Protein AF-A0A8J2KZ00-F1 (afdb_monomer_lite)

Foldseek 3Di:
DVVQLVVLLVQLVVQQAPCSVVVSVLVVVCCVVAVQWGKDWDWDQDPVRDTGTWIKIWGFDWAAAPNDTDTWTKIWTADSDPPQAATWMFTDDDPQKAFDDDPQAHRRRTGDDPCNVPRDRVPDGPNVVSVVVRVVCRVPPGMDGNDPDDDDDDDDDDDDDDDDDDDDDDDDDDDDDDDDDDDDDDDDDDDDDDPPPDPPVVVVVVVVVVVVVVVVVVVVVVVVVVVVVVVVVVVVVVVVVVVVVVVVVVVVVVVVVVVVVVVVVVVVVVVVVCVVVPPDPDPLVVDADPDPLVNLLVVLVVLLVVLVVVLVVLVVCVVVVVDDPVRSVVVNVVSVVSNVVSVVSNVVSCVVVVHDD

Sequence (357 aa):
MADHESFVRQSLSSAKYRDAEKTRRETMEVLQHYRGLKPASEYFVFNNGTQKMLLNLCGTIPVNYKGATYNIPIVLWLLDTHPLNAPMVFVKPTADMRIKVSRHVDHTGKVYLPYLHDWNHVSSDLATLIQVLILTFGEQPPVYSVFSSPPPPISQPNVPYPTQSYNTPYPAMPSMPMPMPGLPAPGMGSNSQMPVFNIRPSLVTAAEEKLRRRLEDVYLSREIIKQTGDQLKAGQAKLEGLVQQMENEKVTVEQYIGTLENELETLDNKISKQQTEQDDTAIDDVITAPTPLYKQILNTFAEEAALEDTIYYLGEAFRREQLDLEQYLKNVRALSRRQFMHRALLQKCRLKAGLAG

Secondary structure (DSSP, 8-state):
-HHHHHHHHHHHHHTT-TTHHHHHHHHHHHHHH-TTEEEEEEEEE-TTS-EEEEEEEEEEEEEEETTEEEEEEEEEEEPTTTTTSPPEEEE---TTEEE--BTTB-TT-BB--HHHHT--TTT--HHHHHHHHHHHHHHS-SEEESS-PPPPP--PPP-PPPP-----------------------------------HHHHHHHHHHHHHHHHHHHHHHHHHHHHHHHHHHHHHHHHHHHHHHHHHHHHHHHHHHHHHHHHHHHHHHHHHHHHHHSTT---GGGTS--SSHHHHHHHHHHHHHHHHHHHHHHHHHHHHTT-S-HHHHHHHHHHHHHHHHHHHHHHHHHHHHTT---

InterPro domains:
  IPR008883 Ubiquitin E2 variant, N-terminal [PF05743] (24-143)
  IPR008883 Ubiquitin E2 variant, N-terminal [PS51322] (4-147)
  IPR017916 Steadiness box (SB) domain [PF09454] (285-348)
  IPR017916 Steadiness box (SB) domain [PS51312] (291-357)
  IPR052070 ESCRT-I complex UEV domain-containing protein [PTHR23306] (4-351)

Organism: NCBI:txid39272

pLDDT: mean 83.07, std 19.6, range [28.5, 97.69]

Radius of gyration: 42.69 Å; chains: 1; bounding box: 108×59×137 Å

Structure (mmCIF, N/CA/C/O backbone):
data_AF-A0A8J2KZ00-F1
#
_entry.id   AF-A0A8J2KZ00-F1
#
loop_
_atom_site.group_PDB
_atom_site.id
_atom_site.type_symbol
_atom_site.label_atom_id
_atom_site.label_alt_id
_atom_site.label_comp_id
_atom_site.label_asym_id
_atom_site.label_entity_id
_atom_site.label_seq_id
_atom_site.pdbx_PDB_ins_code
_atom_site.Cartn_x
_atom_site.Cartn_y
_atom_site.Cartn_z
_atom_site.occupancy
_atom_site.B_iso_or_equiv
_atom_site.auth_seq_id
_atom_site.auth_comp_id
_atom_site.auth_asym_id
_atom_site.auth_atom_id
_atom_site.pdbx_PDB_model_num
ATOM 1 N N . MET A 1 1 ? -2.258 -32.419 11.025 1.00 57.75 1 MET A N 1
ATOM 2 C CA . MET A 1 1 ? -1.425 -31.433 11.760 1.00 57.75 1 MET A CA 1
ATOM 3 C C . MET A 1 1 ? 0.049 -31.596 11.412 1.00 57.75 1 MET A C 1
ATOM 5 O O . MET A 1 1 ? 0.634 -30.592 11.038 1.00 57.75 1 MET A O 1
ATOM 9 N N . ALA A 1 2 ? 0.606 -32.816 11.419 1.00 62.19 2 ALA A N 1
ATOM 10 C CA . ALA A 1 2 ? 1.982 -33.073 10.967 1.00 62.19 2 ALA A CA 1
ATOM 11 C C . ALA A 1 2 ? 2.272 -32.540 9.545 1.00 62.19 2 ALA A C 1
ATOM 13 O O . ALA A 1 2 ? 3.265 -31.847 9.351 1.00 62.19 2 ALA A O 1
ATOM 14 N N . ASP A 1 3 ? 1.348 -32.739 8.596 1.00 81.50 3 ASP A N 1
ATOM 15 C CA . ASP A 1 3 ? 1.513 -32.270 7.207 1.00 81.50 3 ASP A CA 1
ATOM 16 C C . ASP A 1 3 ? 1.584 -30.739 7.079 1.00 81.50 3 ASP A C 1
ATOM 18 O O . ASP A 1 3 ? 2.304 -30.202 6.236 1.00 81.50 3 ASP A O 1
ATOM 22 N N . HIS A 1 4 ? 0.852 -30.013 7.933 1.00 87.06 4 HIS A N 1
ATOM 23 C CA . HIS A 1 4 ? 0.876 -28.549 7.942 1.00 87.06 4 HIS A CA 1
ATOM 24 C C . HIS A 1 4 ? 2.180 -28.017 8.524 1.00 87.06 4 HIS A C 1
ATOM 26 O O . HIS A 1 4 ? 2.711 -27.038 8.012 1.00 87.06 4 HIS A O 1
ATOM 32 N N . GLU A 1 5 ? 2.718 -28.665 9.556 1.00 89.94 5 GLU A N 1
ATOM 33 C CA . GLU A 1 5 ? 3.976 -28.246 10.169 1.00 89.94 5 GLU A CA 1
ATOM 34 C C . GLU A 1 5 ? 5.154 -28.402 9.198 1.00 89.94 5 GLU A C 1
ATOM 36 O O . GLU A 1 5 ? 5.948 -27.469 9.041 1.00 89.94 5 GLU A O 1
ATOM 41 N N . SER A 1 6 ? 5.238 -29.534 8.490 1.00 89.88 6 SER A N 1
ATOM 42 C CA . SER A 1 6 ? 6.253 -29.740 7.451 1.00 89.88 6 SER A CA 1
ATOM 43 C C . SER A 1 6 ? 6.108 -28.743 6.303 1.00 89.88 6 SER A C 1
ATOM 45 O O . SER A 1 6 ? 7.108 -28.168 5.870 1.00 89.88 6 SER A O 1
ATOM 47 N N . PHE A 1 7 ? 4.873 -28.490 5.856 1.00 93.56 7 PHE A N 1
ATOM 48 C CA . PHE A 1 7 ? 4.594 -27.530 4.790 1.00 93.56 7 PHE A CA 1
ATOM 49 C C . PHE A 1 7 ? 5.018 -26.112 5.186 1.00 93.56 7 PHE A C 1
ATOM 51 O O . PHE A 1 7 ? 5.798 -25.486 4.476 1.00 93.56 7 PHE A O 1
ATOM 58 N N . VAL A 1 8 ? 4.585 -25.629 6.355 1.00 93.38 8 VAL A N 1
ATOM 59 C CA . VAL A 1 8 ? 4.932 -24.291 6.857 1.00 93.38 8 VAL A CA 1
ATOM 60 C C . VAL A 1 8 ? 6.447 -24.143 6.987 1.00 93.38 8 VAL A C 1
ATOM 62 O O . VAL A 1 8 ? 7.006 -23.145 6.537 1.00 93.38 8 VAL A O 1
ATOM 65 N N . ARG A 1 9 ? 7.143 -25.148 7.534 1.00 92.81 9 ARG A N 1
ATOM 66 C CA . ARG A 1 9 ? 8.608 -25.120 7.654 1.00 92.81 9 ARG A CA 1
ATOM 67 C C . ARG A 1 9 ? 9.294 -25.017 6.287 1.00 92.81 9 ARG A C 1
ATOM 69 O O . ARG A 1 9 ? 10.220 -24.220 6.131 1.00 92.81 9 ARG A O 1
ATOM 76 N N . GLN A 1 10 ? 8.835 -25.790 5.302 1.00 92.12 10 GLN A N 1
ATOM 77 C CA . GLN A 1 10 ? 9.359 -25.746 3.936 1.00 92.12 10 GLN A CA 1
ATOM 78 C C . GLN A 1 10 ? 9.091 -24.386 3.275 1.00 92.12 10 GLN A C 1
ATOM 80 O O . GLN A 1 10 ? 10.011 -23.789 2.712 1.00 92.12 10 GLN A O 1
ATOM 85 N N . SER A 1 11 ? 7.871 -23.857 3.397 1.00 91.75 11 SER A N 1
ATOM 86 C CA . SER A 1 11 ? 7.491 -22.553 2.847 1.00 91.75 11 SER A CA 1
ATOM 87 C C . SER A 1 11 ? 8.337 -21.422 3.429 1.00 91.75 11 SER A C 1
ATOM 89 O O . SER A 1 11 ? 8.926 -20.657 2.667 1.00 91.75 11 SER A O 1
ATOM 91 N N . LEU A 1 12 ? 8.485 -21.354 4.756 1.00 92.88 12 LEU A N 1
ATOM 92 C CA . LEU A 1 12 ? 9.272 -20.310 5.425 1.00 92.88 12 LEU A CA 1
ATOM 93 C C . LEU A 1 12 ? 10.756 -20.347 5.034 1.00 92.88 12 LEU A C 1
ATOM 95 O O . LEU A 1 12 ? 11.369 -19.296 4.840 1.00 92.88 12 LEU A O 1
ATOM 99 N N . SER A 1 13 ? 11.322 -21.549 4.874 1.00 91.12 13 SER A N 1
ATOM 100 C CA . SER A 1 13 ? 12.700 -21.725 4.407 1.00 91.12 13 SER A CA 1
ATOM 101 C C . SER A 1 13 ? 12.868 -21.277 2.952 1.00 91.12 13 SER A C 1
ATOM 103 O O . SER A 1 13 ? 13.787 -20.515 2.649 1.00 91.12 13 SER A O 1
ATOM 105 N N . SER A 1 14 ? 11.956 -21.682 2.061 1.00 89.06 14 SER A N 1
ATOM 106 C CA . SER A 1 14 ? 12.012 -21.330 0.635 1.00 89.06 14 SER A CA 1
ATOM 107 C C . SER A 1 14 ? 11.878 -19.824 0.381 1.00 89.06 14 SER A C 1
ATOM 109 O O . SER A 1 14 ? 12.584 -19.267 -0.458 1.00 89.06 14 SER A O 1
ATOM 111 N N . ALA A 1 15 ? 11.026 -19.150 1.155 1.00 87.44 15 ALA A N 1
ATOM 112 C CA . ALA A 1 15 ? 10.758 -17.722 1.042 1.00 87.44 15 ALA A CA 1
ATOM 113 C C . ALA A 1 15 ? 11.729 -16.841 1.856 1.00 87.44 15 ALA A C 1
ATOM 115 O O . ALA A 1 15 ? 11.599 -15.619 1.838 1.00 87.44 15 ALA A O 1
ATOM 116 N N . LYS A 1 16 ? 12.723 -17.449 2.526 1.00 91.06 16 LYS A N 1
ATOM 117 C CA . LYS A 1 16 ? 13.797 -16.773 3.278 1.00 91.06 16 LYS A CA 1
ATOM 118 C C . LYS A 1 16 ? 13.278 -15.794 4.341 1.00 91.06 16 LYS A C 1
ATOM 120 O O . LYS A 1 16 ? 13.723 -14.650 4.406 1.00 91.06 16 LYS A O 1
ATOM 125 N N . TYR A 1 17 ? 12.346 -16.250 5.178 1.00 92.94 17 TYR A N 1
ATOM 126 C CA . TYR A 1 17 ? 11.827 -15.439 6.284 1.00 92.94 17 TYR A CA 1
ATOM 127 C C . TYR A 1 17 ? 12.933 -15.107 7.286 1.00 92.94 17 TYR A C 1
ATOM 129 O O . TYR A 1 17 ? 13.718 -15.979 7.664 1.00 92.94 17 TYR A O 1
ATOM 137 N N . ARG A 1 18 ? 12.959 -13.855 7.752 1.00 91.12 18 ARG A N 1
ATOM 138 C CA . ARG A 1 18 ? 13.958 -13.366 8.710 1.00 91.12 18 ARG A CA 1
ATOM 139 C C . ARG A 1 18 ? 13.857 -14.087 10.055 1.00 91.12 18 ARG A C 1
ATOM 141 O O . ARG A 1 18 ? 14.873 -14.531 10.576 1.00 91.12 18 ARG A O 1
ATOM 148 N N . ASP A 1 19 ? 12.633 -14.262 10.555 1.00 91.00 19 ASP A N 1
ATOM 149 C CA . ASP A 1 19 ? 12.334 -14.909 11.837 1.00 91.00 19 ASP A CA 1
ATOM 150 C C . ASP A 1 19 ? 11.428 -16.139 11.641 1.00 91.00 19 ASP A C 1
ATOM 152 O O . ASP A 1 19 ? 10.276 -16.200 12.090 1.00 91.00 19 ASP A O 1
ATOM 156 N N . ALA A 1 20 ? 11.957 -17.148 10.940 1.00 92.31 20 ALA A N 1
ATOM 157 C CA . ALA A 1 20 ? 11.205 -18.342 10.544 1.00 92.31 20 ALA A CA 1
ATOM 158 C C . ALA A 1 20 ? 10.643 -19.143 11.735 1.00 92.31 20 ALA A C 1
ATOM 160 O O . ALA A 1 20 ? 9.480 -19.535 11.706 1.00 92.31 20 ALA A O 1
ATOM 161 N N . GLU A 1 21 ? 11.413 -19.362 12.807 1.00 91.38 21 GLU A N 1
ATOM 162 C CA . GLU A 1 21 ? 10.938 -20.162 13.951 1.00 91.38 21 GLU A CA 1
ATOM 163 C C . GLU A 1 21 ? 9.787 -19.497 14.710 1.00 91.38 21 GLU A C 1
ATOM 165 O O . GLU A 1 21 ? 8.844 -20.176 15.125 1.00 91.38 21 GLU A O 1
ATOM 170 N N . LYS A 1 22 ? 9.830 -18.169 14.866 1.00 91.62 22 LYS A N 1
ATOM 171 C CA . LYS A 1 22 ? 8.753 -17.438 15.539 1.00 91.62 22 LYS A CA 1
ATOM 172 C C . LYS A 1 22 ? 7.487 -17.422 14.683 1.00 91.62 22 LYS A C 1
ATOM 174 O O . LYS A 1 22 ? 6.428 -17.813 15.167 1.00 91.62 22 LYS A O 1
ATOM 179 N N . THR A 1 23 ? 7.629 -17.116 13.392 1.00 94.31 23 THR A N 1
ATOM 180 C CA . THR A 1 23 ? 6.529 -17.173 12.415 1.00 94.31 23 THR A CA 1
ATOM 181 C C . THR A 1 23 ? 5.873 -18.555 12.377 1.00 94.31 23 THR A C 1
ATOM 183 O O . THR A 1 23 ? 4.648 -18.671 12.368 1.00 94.31 23 THR A O 1
ATOM 186 N N . ARG A 1 24 ? 6.681 -19.624 12.393 1.00 94.56 24 ARG A N 1
ATOM 187 C CA . ARG A 1 24 ? 6.210 -21.014 12.407 1.00 94.56 24 ARG A CA 1
ATOM 188 C C . ARG A 1 24 ? 5.374 -21.316 13.647 1.00 94.56 24 ARG A C 1
ATOM 190 O O . ARG A 1 24 ? 4.320 -21.933 13.521 1.00 94.56 24 ARG A O 1
ATOM 197 N N . ARG A 1 25 ? 5.841 -20.894 14.826 1.00 93.88 25 ARG A N 1
ATOM 198 C CA . ARG A 1 25 ? 5.145 -21.113 16.100 1.00 93.88 25 ARG A CA 1
ATOM 199 C C . ARG A 1 25 ? 3.780 -20.429 16.111 1.00 93.88 25 ARG A C 1
ATOM 201 O O . ARG A 1 25 ? 2.788 -21.113 16.339 1.00 93.88 25 ARG A O 1
ATOM 208 N N . GLU A 1 26 ? 3.734 -19.135 15.791 1.00 94.12 26 GLU A N 1
ATOM 209 C CA . GLU A 1 26 ? 2.480 -18.364 15.745 1.00 94.12 26 GLU A CA 1
ATOM 210 C C . GLU A 1 26 ? 1.510 -18.934 14.702 1.00 94.12 26 GLU A C 1
ATOM 212 O O . GLU A 1 26 ? 0.317 -19.093 14.957 1.00 94.12 26 GLU A O 1
ATOM 217 N N . THR A 1 27 ? 2.027 -19.333 13.536 1.00 94.94 27 THR A N 1
ATOM 218 C CA . THR A 1 27 ? 1.220 -19.980 12.495 1.00 94.94 27 THR A CA 1
ATOM 219 C C . THR A 1 27 ? 0.609 -21.292 12.986 1.00 94.94 27 THR A C 1
ATOM 221 O O . THR A 1 27 ? -0.575 -21.550 12.771 1.00 94.94 27 THR A O 1
ATOM 224 N N . MET A 1 28 ? 1.400 -22.142 13.645 1.00 94.94 28 MET A N 1
ATOM 225 C CA . MET A 1 28 ? 0.919 -23.437 14.119 1.00 94.94 28 MET A CA 1
ATOM 226 C C . MET A 1 28 ? -0.100 -23.282 15.253 1.00 94.94 28 MET A C 1
ATOM 228 O O . MET A 1 28 ? -1.098 -24.000 15.285 1.00 94.94 28 MET A O 1
ATOM 232 N N . GLU A 1 29 ? 0.097 -22.302 16.132 1.00 94.81 29 GLU A N 1
ATOM 233 C CA . GLU A 1 29 ? -0.863 -21.950 17.177 1.00 94.81 29 GLU A CA 1
ATOM 234 C C . GLU A 1 29 ? -2.215 -21.528 16.586 1.00 94.81 29 GLU A C 1
ATOM 236 O O . GLU A 1 29 ? -3.263 -22.046 16.988 1.00 94.81 29 GLU A O 1
ATOM 241 N N . VAL A 1 30 ? -2.204 -20.666 15.566 1.00 95.62 30 VAL A N 1
ATOM 242 C CA . VAL A 1 30 ? -3.417 -20.253 14.847 1.00 95.62 30 VAL A CA 1
ATOM 243 C C . VAL A 1 30 ? -4.112 -21.440 14.184 1.00 95.62 30 VAL A C 1
ATOM 245 O O . VAL A 1 30 ? -5.321 -21.601 14.334 1.00 95.62 30 VAL A O 1
ATOM 248 N N . LEU A 1 31 ? -3.373 -22.301 13.482 1.00 94.62 31 LEU A N 1
ATOM 249 C CA . LEU A 1 31 ? -3.934 -23.472 12.794 1.00 94.62 31 LEU A CA 1
ATOM 250 C C . LEU A 1 31 ? -4.471 -24.543 13.763 1.00 94.62 31 LEU A C 1
ATOM 252 O O . LEU A 1 31 ? -5.325 -25.359 13.394 1.00 94.62 31 LEU A O 1
ATOM 256 N N . GLN A 1 32 ? -3.980 -24.567 15.004 1.00 93.44 32 GLN A N 1
ATOM 257 C CA . GLN A 1 32 ? -4.507 -25.436 16.051 1.00 93.44 32 GLN A CA 1
ATOM 258 C C . GLN A 1 32 ? -5.864 -24.940 16.565 1.00 93.44 32 GLN A C 1
ATOM 260 O O . GLN A 1 32 ? -6.770 -25.760 16.739 1.00 93.44 32 GLN A O 1
ATOM 265 N N . HIS A 1 33 ? -6.010 -23.625 16.763 1.00 93.44 33 HIS A N 1
ATOM 266 C CA . HIS A 1 33 ? -7.237 -23.001 17.268 1.00 93.44 33 HIS A CA 1
ATOM 267 C C . HIS A 1 33 ? -8.315 -22.845 16.186 1.00 93.44 33 HIS A C 1
ATOM 269 O O . HIS A 1 33 ? -9.484 -23.150 16.418 1.00 93.44 33 HIS A O 1
ATOM 275 N N . TYR A 1 34 ? -7.933 -22.428 14.979 1.00 94.62 34 TYR A N 1
ATOM 276 C CA . TYR A 1 34 ? -8.851 -22.114 13.885 1.00 94.62 34 TYR A CA 1
ATOM 277 C C . TYR A 1 34 ? -8.761 -23.158 12.771 1.00 94.62 34 TYR A C 1
ATOM 279 O O . TYR A 1 34 ? -8.078 -22.981 11.765 1.00 94.62 34 TYR A O 1
ATOM 287 N N . ARG A 1 35 ? -9.524 -24.248 12.924 1.00 92.69 35 ARG A N 1
ATOM 288 C CA . ARG A 1 35 ? -9.570 -25.372 11.962 1.00 92.69 35 ARG A CA 1
ATOM 289 C C . ARG A 1 35 ? -10.044 -24.992 10.555 1.00 92.69 35 ARG A C 1
ATOM 291 O O . ARG A 1 35 ? -9.808 -25.745 9.615 1.00 92.69 35 ARG A O 1
ATOM 298 N N . GLY A 1 36 ? -10.731 -23.858 10.420 1.00 93.31 36 GLY A N 1
ATOM 299 C CA . GLY A 1 36 ? -11.188 -23.331 9.136 1.00 93.31 36 GLY A CA 1
ATOM 300 C C . GLY A 1 36 ? -10.082 -22.682 8.301 1.00 93.31 36 GLY A C 1
ATOM 301 O O . GLY A 1 36 ? -10.306 -22.454 7.117 1.00 93.31 36 GLY A O 1
ATOM 302 N N . LEU A 1 37 ? -8.911 -22.398 8.886 1.00 95.75 37 LEU A N 1
ATOM 303 C CA . LEU A 1 37 ? -7.756 -21.825 8.196 1.00 95.75 37 LEU A CA 1
ATOM 304 C C . LEU A 1 37 ? -6.791 -22.923 7.743 1.00 95.75 37 LEU A C 1
ATOM 306 O O . LEU A 1 37 ? -6.559 -23.903 8.453 1.00 95.75 37 LEU A O 1
ATOM 310 N N . LYS A 1 38 ? -6.203 -22.744 6.561 1.00 95.56 38 LYS A N 1
ATOM 311 C CA . LYS A 1 38 ? -5.186 -23.633 5.995 1.00 95.56 38 LYS A CA 1
ATOM 312 C C . LYS A 1 38 ? -3.976 -22.821 5.533 1.00 95.56 38 LYS A C 1
ATOM 314 O O . LYS A 1 38 ? -4.161 -21.730 4.989 1.00 95.56 38 LYS A O 1
ATOM 319 N N . PRO A 1 39 ? -2.749 -23.332 5.719 1.00 96.44 39 PRO A N 1
ATOM 320 C CA . PRO A 1 39 ? -1.566 -22.690 5.173 1.00 96.44 39 PRO A CA 1
ATOM 321 C C . PRO A 1 39 ? -1.485 -22.925 3.661 1.00 96.44 39 PRO A C 1
ATOM 323 O O . PRO A 1 39 ? -1.715 -24.040 3.191 1.00 96.44 39 PRO A O 1
ATOM 326 N N . ALA A 1 40 ? -1.120 -21.888 2.915 1.00 95.44 40 ALA A N 1
ATOM 327 C CA . ALA A 1 40 ? -0.798 -21.961 1.495 1.00 95.44 40 ALA A CA 1
ATOM 328 C C . ALA A 1 40 ? 0.409 -21.068 1.183 1.00 95.44 40 ALA A C 1
ATOM 330 O O . ALA A 1 40 ? 0.712 -20.132 1.923 1.00 95.44 40 ALA A O 1
ATOM 331 N N . SER A 1 41 ? 1.121 -21.367 0.097 1.00 94.88 41 SER A N 1
ATOM 332 C CA . SER A 1 41 ? 2.225 -20.537 -0.385 1.00 94.88 41 SER A CA 1
ATOM 333 C C . SER A 1 41 ? 1.915 -20.083 -1.799 1.00 94.88 41 SER A C 1
ATOM 335 O O . SER A 1 41 ? 1.723 -20.904 -2.692 1.00 94.88 41 SER A O 1
ATOM 337 N N . GLU A 1 42 ? 1.808 -18.773 -1.977 1.00 94.88 42 GLU A N 1
ATOM 338 C CA . GLU A 1 42 ? 1.339 -18.148 -3.211 1.00 94.88 42 GLU A CA 1
ATOM 339 C C . GLU A 1 42 ? 2.187 -16.905 -3.512 1.00 94.88 42 GLU A C 1
ATOM 341 O O . GLU A 1 42 ? 2.818 -16.329 -2.618 1.00 94.88 42 GLU A O 1
ATOM 346 N N . TYR A 1 43 ? 2.210 -16.479 -4.776 1.00 95.19 43 TYR A N 1
ATOM 347 C CA . TYR A 1 43 ? 2.827 -15.212 -5.157 1.00 95.19 43 TYR A CA 1
ATOM 348 C C . TYR A 1 43 ? 1.919 -14.048 -4.768 1.00 95.19 43 TYR A C 1
ATOM 350 O O . TYR A 1 43 ? 0.784 -13.943 -5.228 1.00 95.19 43 TYR A O 1
ATOM 358 N N . PHE A 1 44 ? 2.444 -13.153 -3.941 1.00 94.31 44 PHE A N 1
ATOM 359 C CA . PHE A 1 44 ? 1.834 -11.873 -3.633 1.00 94.31 44 PHE A CA 1
ATOM 360 C C . PHE A 1 44 ? 2.401 -10.794 -4.556 1.00 94.31 44 PHE A C 1
ATOM 362 O O . PHE A 1 44 ? 3.621 -10.687 -4.694 1.00 94.31 44 PHE A O 1
ATOM 369 N N . VAL A 1 45 ? 1.524 -9.997 -5.169 1.00 93.75 45 VAL A N 1
ATOM 370 C CA . VAL A 1 45 ? 1.899 -8.854 -6.012 1.00 93.75 45 VAL A CA 1
ATOM 371 C C . VAL A 1 45 ? 1.800 -7.582 -5.176 1.00 93.75 45 VAL A C 1
ATOM 373 O O . VAL A 1 45 ? 0.717 -7.208 -4.730 1.00 93.75 45 VAL A O 1
ATOM 376 N N . PHE A 1 46 ? 2.930 -6.921 -4.945 1.00 91.81 46 PHE A N 1
ATOM 377 C CA . PHE A 1 46 ? 2.975 -5.643 -4.242 1.00 91.81 46 PHE A CA 1
ATOM 378 C C . PHE A 1 46 ? 2.553 -4.491 -5.160 1.00 91.81 46 PHE A C 1
ATOM 380 O O . PHE A 1 46 ? 2.623 -4.587 -6.383 1.00 91.81 46 PHE A O 1
ATOM 387 N N . ASN A 1 47 ? 2.194 -3.352 -4.565 1.00 87.94 47 ASN A N 1
ATOM 388 C CA . ASN A 1 47 ? 1.750 -2.158 -5.299 1.00 87.94 47 ASN A CA 1
ATOM 389 C C . ASN A 1 47 ? 2.791 -1.616 -6.299 1.00 87.94 47 ASN A C 1
ATOM 391 O O . ASN A 1 47 ? 2.432 -0.901 -7.224 1.00 87.94 47 ASN A O 1
ATOM 395 N N . ASN A 1 48 ? 4.072 -1.950 -6.129 1.00 89.69 48 ASN A N 1
ATOM 396 C CA . ASN A 1 48 ? 5.154 -1.592 -7.053 1.00 89.69 48 ASN A CA 1
ATOM 397 C C . ASN A 1 48 ? 5.316 -2.592 -8.222 1.00 89.69 48 ASN A C 1
ATOM 399 O O . ASN A 1 48 ? 6.308 -2.526 -8.942 1.00 89.69 48 ASN A O 1
ATOM 403 N N . GLY A 1 49 ? 4.406 -3.561 -8.364 1.00 90.06 49 GLY A N 1
ATOM 404 C CA . GLY A 1 49 ? 4.449 -4.612 -9.382 1.00 90.06 49 GLY A CA 1
ATOM 405 C C . GLY A 1 49 ? 5.391 -5.777 -9.067 1.00 90.06 49 GLY A C 1
ATOM 406 O O . GLY A 1 49 ? 5.380 -6.779 -9.780 1.00 90.06 49 GLY A O 1
ATOM 407 N N . THR A 1 50 ? 6.186 -5.698 -7.995 1.00 93.00 50 THR A N 1
ATOM 408 C CA . THR A 1 50 ? 7.063 -6.810 -7.602 1.00 93.00 50 THR A CA 1
ATOM 409 C C . THR A 1 50 ? 6.242 -7.977 -7.070 1.00 93.00 50 THR A C 1
ATOM 411 O O . THR A 1 50 ? 5.239 -7.790 -6.380 1.00 93.00 50 THR A O 1
ATOM 414 N N . GLN A 1 51 ? 6.674 -9.195 -7.387 1.00 93.62 51 GLN A N 1
ATOM 415 C CA . GLN A 1 51 ? 6.026 -10.417 -6.930 1.00 93.62 51 GLN A CA 1
ATOM 416 C C . GLN A 1 51 ? 6.933 -11.165 -5.965 1.00 93.62 51 GLN A C 1
ATOM 418 O O . GLN A 1 51 ? 8.143 -11.261 -6.181 1.00 93.62 51 GLN A O 1
ATOM 423 N N . LYS A 1 52 ? 6.350 -11.728 -4.909 1.00 93.50 52 LYS A N 1
ATOM 424 C CA . LYS A 1 52 ? 7.089 -12.532 -3.936 1.00 93.50 52 LYS A CA 1
ATOM 425 C C . LYS A 1 52 ? 6.262 -13.707 -3.464 1.00 93.50 52 LYS A C 1
ATOM 427 O O . LYS A 1 52 ? 5.094 -13.548 -3.132 1.00 93.50 52 LYS A O 1
ATOM 432 N N . MET A 1 53 ? 6.885 -14.877 -3.412 1.00 95.12 53 MET A N 1
ATOM 433 C CA . MET A 1 53 ? 6.262 -16.059 -2.832 1.00 95.12 53 MET A CA 1
ATOM 434 C C . MET A 1 53 ? 6.238 -15.909 -1.311 1.00 95.12 53 MET A C 1
ATOM 436 O O . MET A 1 53 ? 7.290 -15.783 -0.685 1.00 95.12 53 MET A O 1
ATOM 440 N N . LEU A 1 54 ? 5.042 -15.886 -0.730 1.00 96.25 54 LEU A N 1
ATOM 441 C CA . LEU A 1 54 ? 4.822 -15.701 0.701 1.00 96.25 54 LEU A CA 1
ATOM 442 C C . LEU A 1 54 ? 3.944 -16.826 1.250 1.00 96.25 54 LEU A C 1
ATOM 444 O O . LEU A 1 54 ? 3.165 -17.446 0.522 1.00 96.25 54 LEU A O 1
ATOM 448 N N . LEU A 1 55 ? 4.078 -17.088 2.547 1.00 96.81 55 LEU A N 1
ATOM 449 C CA . LEU A 1 55 ? 3.149 -17.919 3.300 1.00 96.81 55 LEU A CA 1
ATOM 450 C C . LEU A 1 55 ? 1.888 -17.103 3.605 1.00 96.81 55 LEU A C 1
ATOM 452 O O . LEU A 1 55 ? 1.966 -15.967 4.084 1.00 96.81 55 LEU A O 1
ATOM 456 N N . ASN A 1 56 ? 0.726 -17.698 3.365 1.00 96.69 56 ASN A N 1
ATOM 457 C CA . ASN A 1 56 ? -0.552 -17.146 3.774 1.00 96.69 56 ASN A CA 1
ATOM 458 C C . ASN A 1 56 ? -1.409 -18.182 4.509 1.00 96.69 56 ASN A C 1
ATOM 460 O O . ASN A 1 56 ? -1.223 -19.392 4.367 1.00 96.69 56 ASN A O 1
ATOM 464 N N . LEU A 1 57 ? -2.334 -17.686 5.327 1.00 97.00 57 LEU A N 1
ATOM 465 C CA . LEU A 1 57 ? -3.361 -18.481 5.990 1.00 97.00 57 LEU A CA 1
ATOM 466 C C . LEU A 1 57 ? -4.698 -18.127 5.361 1.00 97.00 57 LEU A C 1
ATOM 468 O O . LEU A 1 57 ? -5.213 -17.034 5.580 1.00 97.00 57 LEU A O 1
ATOM 472 N N . CYS A 1 58 ? -5.235 -19.039 4.561 1.00 96.38 58 CYS A N 1
ATOM 473 C CA . CYS A 1 58 ? -6.465 -18.847 3.807 1.00 96.38 58 CYS A CA 1
ATOM 474 C C . CYS A 1 58 ? -7.550 -19.784 4.340 1.00 96.38 58 CYS A C 1
ATOM 476 O O . CYS A 1 58 ? -7.296 -20.962 4.603 1.00 96.38 58 CYS A O 1
ATOM 478 N N . GLY A 1 59 ? -8.766 -19.277 4.506 1.00 96.38 59 GLY A N 1
ATOM 479 C CA . GLY A 1 59 ? -9.890 -20.078 4.973 1.00 96.38 59 GLY A CA 1
ATOM 480 C C . GLY A 1 59 ? -10.959 -19.223 5.625 1.00 96.38 59 GLY A C 1
ATOM 481 O O . GLY A 1 59 ? -11.144 -18.077 5.234 1.00 96.38 59 GLY A O 1
ATOM 482 N N . THR A 1 60 ? -11.664 -19.763 6.616 1.00 96.62 60 THR A N 1
ATOM 483 C CA . THR A 1 60 ? -12.765 -19.053 7.284 1.00 96.62 60 THR A CA 1
ATOM 484 C C . THR A 1 60 ? -12.570 -18.936 8.787 1.00 96.62 60 THR A C 1
ATOM 486 O O . THR A 1 60 ? -12.133 -19.894 9.429 1.00 96.62 60 THR A O 1
ATOM 489 N N . ILE A 1 61 ? -12.991 -17.804 9.353 1.00 96.81 61 ILE A N 1
ATOM 490 C CA . ILE A 1 61 ? -13.091 -17.591 10.803 1.00 96.81 61 ILE A CA 1
ATOM 491 C C . ILE A 1 61 ? -14.562 -17.541 11.252 1.00 96.81 61 ILE A C 1
ATOM 493 O O . ILE A 1 61 ? -15.390 -16.968 10.538 1.00 96.81 61 ILE A O 1
ATOM 497 N N . PRO A 1 62 ? -14.912 -18.141 12.405 1.00 96.62 62 PRO A N 1
ATOM 498 C CA . PRO A 1 62 ? -16.272 -18.105 12.929 1.00 96.62 62 PRO A CA 1
ATOM 499 C C . PRO A 1 62 ? -16.552 -16.752 13.594 1.00 96.62 62 PRO A C 1
ATOM 501 O O . PRO A 1 62 ? -15.898 -16.379 14.565 1.00 96.62 62 PRO A O 1
ATOM 504 N N . VAL A 1 63 ? -17.545 -16.025 13.090 1.00 96.81 63 VAL A N 1
ATOM 505 C CA . VAL A 1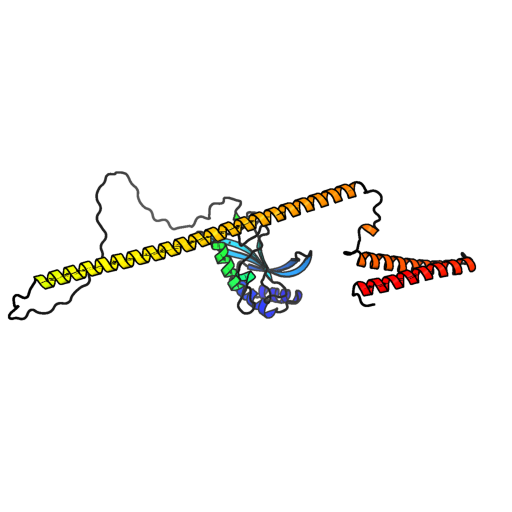 63 ? -17.938 -14.698 13.578 1.00 96.81 63 VAL A CA 1
ATOM 506 C C . VAL A 1 63 ? -19.392 -14.725 14.019 1.00 96.81 63 VAL A C 1
ATOM 508 O O . VAL A 1 63 ? -20.273 -15.089 13.24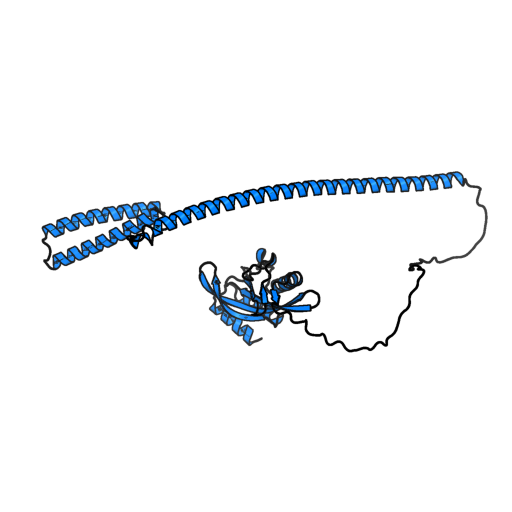4 1.00 96.81 63 VAL A O 1
ATOM 511 N N . ASN A 1 64 ? -19.665 -14.337 15.264 1.00 95.44 64 ASN A N 1
ATOM 512 C CA . ASN A 1 64 ? -21.032 -14.222 15.763 1.00 95.44 64 ASN A CA 1
ATOM 513 C C . ASN A 1 64 ? -21.614 -12.854 15.388 1.00 95.44 64 ASN A C 1
ATOM 515 O O . ASN A 1 64 ? -21.098 -11.828 15.820 1.00 95.44 64 ASN A O 1
ATOM 519 N N . TYR A 1 65 ? -22.698 -12.844 14.620 1.00 94.00 65 TYR A N 1
ATOM 520 C CA . TYR A 1 65 ? -23.423 -11.638 14.241 1.00 94.00 65 TYR A CA 1
ATOM 521 C C . TYR A 1 65 ? -24.919 -11.848 14.474 1.00 94.00 65 TYR A C 1
ATOM 523 O O . TYR A 1 65 ? -25.526 -12.762 13.917 1.00 94.00 65 TYR A O 1
ATOM 531 N N . LYS A 1 66 ? -25.532 -10.994 15.304 1.00 92.75 66 LYS A N 1
ATOM 532 C CA . LYS A 1 66 ? -26.972 -11.048 15.632 1.00 92.75 66 LYS A CA 1
ATOM 533 C C . LYS A 1 66 ? -27.463 -12.435 16.096 1.00 92.75 66 LYS A C 1
ATOM 535 O O . LYS A 1 66 ? -28.568 -12.848 15.760 1.00 92.75 66 LYS A O 1
ATOM 540 N N . GLY A 1 67 ? -26.644 -13.148 16.870 1.00 90.25 67 GLY A N 1
ATOM 541 C CA . GLY A 1 67 ? -26.995 -14.450 17.449 1.00 90.25 67 GLY A CA 1
ATOM 542 C C . GLY A 1 67 ? -26.785 -15.653 16.524 1.00 90.25 67 GLY A C 1
ATOM 543 O O . GLY A 1 67 ? -27.075 -16.773 16.937 1.00 90.25 67 GLY A O 1
ATOM 544 N N . ALA A 1 68 ? -26.267 -15.450 15.309 1.00 93.00 68 ALA A N 1
ATOM 545 C CA . ALA A 1 68 ? -25.885 -16.520 14.394 1.00 93.00 68 ALA A CA 1
ATOM 546 C C . ALA A 1 68 ? -24.382 -16.470 14.089 1.00 93.00 68 ALA A C 1
ATOM 548 O O . ALA A 1 68 ? -23.797 -15.397 13.932 1.00 93.00 68 ALA A O 1
ATOM 549 N N . THR A 1 69 ? -23.751 -17.640 13.981 1.00 94.25 69 THR A N 1
ATOM 550 C CA . THR A 1 69 ? -22.334 -17.755 13.618 1.00 94.25 69 THR A CA 1
ATOM 551 C C . THR A 1 69 ? -22.176 -17.870 12.105 1.00 94.25 69 THR A C 1
ATOM 553 O O . THR A 1 69 ? -22.694 -18.797 11.487 1.00 94.25 69 THR A O 1
ATOM 556 N N . TYR A 1 70 ? -21.424 -16.945 11.518 1.00 94.69 70 TYR A N 1
ATOM 557 C CA . TYR A 1 70 ? -21.078 -16.903 10.102 1.00 94.69 70 TYR A CA 1
ATOM 558 C C . TYR A 1 70 ? -19.603 -17.254 9.913 1.00 94.69 70 TYR A C 1
ATOM 560 O O . TYR A 1 70 ? -18.747 -16.803 10.669 1.00 94.69 70 TYR A O 1
ATOM 568 N N . ASN A 1 71 ? -19.296 -18.031 8.877 1.00 95.31 71 ASN A N 1
ATOM 569 C CA . ASN A 1 71 ? -17.923 -18.385 8.523 1.00 95.31 71 ASN A CA 1
ATOM 570 C C . ASN A 1 71 ? -17.394 -17.372 7.508 1.00 95.31 71 ASN A C 1
ATOM 572 O O . ASN A 1 71 ? -17.697 -17.468 6.319 1.00 95.31 71 ASN A O 1
ATOM 576 N N . ILE A 1 72 ? -16.640 -16.382 7.981 1.00 96.00 72 ILE A N 1
ATOM 577 C CA . ILE A 1 72 ? -16.175 -15.275 7.141 1.00 96.00 72 ILE A CA 1
ATOM 578 C C . ILE A 1 72 ? -14.847 -15.657 6.485 1.00 96.00 72 ILE A C 1
ATOM 580 O O . ILE A 1 72 ? -13.891 -15.958 7.207 1.00 96.00 72 ILE A O 1
ATOM 584 N N . PRO A 1 73 ? -14.766 -15.661 5.142 1.00 97.06 73 PRO A N 1
ATOM 585 C CA . PRO A 1 73 ? -13.558 -16.048 4.433 1.00 97.06 73 PRO A CA 1
ATOM 586 C C . PRO A 1 73 ? -12.501 -14.943 4.481 1.00 97.06 73 PRO A C 1
ATOM 588 O O . PRO A 1 73 ? -12.733 -13.818 4.035 1.00 97.06 73 PRO A O 1
ATOM 591 N N . ILE A 1 74 ? -11.320 -15.275 4.992 1.00 97.44 74 ILE A N 1
ATOM 592 C CA . ILE A 1 74 ? -10.182 -14.365 5.107 1.00 97.44 74 ILE A CA 1
ATOM 593 C C . ILE A 1 74 ? -8.906 -15.002 4.559 1.00 97.44 74 ILE A C 1
ATOM 595 O O . ILE A 1 74 ? -8.765 -16.225 4.485 1.00 97.44 74 ILE A O 1
ATOM 599 N N . VAL A 1 75 ? -7.952 -14.148 4.205 1.00 97.69 75 VAL A N 1
ATOM 600 C CA . VAL A 1 75 ? -6.565 -14.525 3.957 1.00 97.69 75 VAL A CA 1
ATOM 601 C C . VAL A 1 75 ? -5.639 -13.608 4.749 1.00 97.69 75 VAL A C 1
ATOM 603 O O . VAL A 1 75 ? -5.760 -12.385 4.679 1.00 97.69 75 VAL A O 1
ATOM 606 N N . LEU A 1 76 ? -4.719 -14.199 5.508 1.00 97.62 76 LEU A N 1
ATOM 607 C CA . LEU A 1 76 ? -3.651 -13.487 6.204 1.00 97.62 76 LEU A CA 1
ATOM 608 C C . LEU A 1 76 ? -2.335 -13.757 5.482 1.00 97.62 76 LEU A C 1
ATOM 610 O O . LEU A 1 76 ? -1.850 -14.884 5.494 1.00 97.62 76 LEU A O 1
ATOM 614 N N . TRP A 1 77 ? -1.754 -12.739 4.866 1.00 97.19 77 TRP A N 1
ATOM 615 C CA . TRP A 1 77 ? -0.433 -12.809 4.255 1.00 97.19 77 TRP A CA 1
ATOM 616 C C . TRP A 1 77 ? 0.636 -12.445 5.275 1.00 97.19 77 TRP A C 1
ATOM 618 O O . TRP A 1 77 ? 0.608 -11.358 5.856 1.00 97.19 77 TRP A O 1
ATOM 628 N N . LEU A 1 78 ? 1.595 -13.344 5.472 1.00 96.62 78 LEU A N 1
ATOM 629 C CA . LEU A 1 78 ? 2.733 -13.120 6.352 1.00 96.62 78 LEU A CA 1
ATOM 630 C C . LEU A 1 78 ? 3.886 -12.590 5.501 1.00 96.62 78 LEU A C 1
ATOM 632 O O . LEU A 1 78 ? 4.332 -13.276 4.587 1.00 96.62 78 LEU A O 1
ATOM 636 N N . LEU A 1 79 ? 4.374 -11.379 5.766 1.00 94.94 79 LEU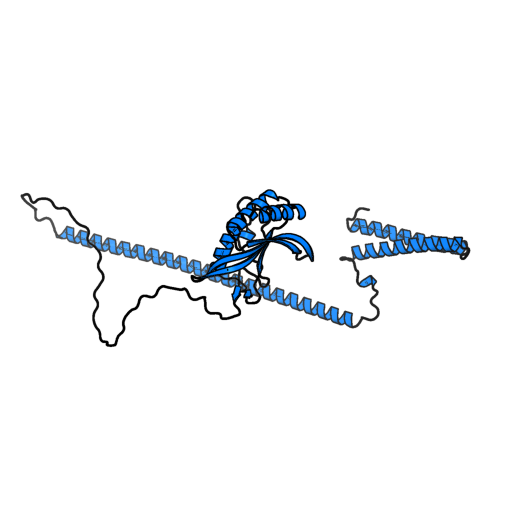 A N 1
ATOM 637 C CA . LEU A 1 79 ? 5.554 -10.847 5.072 1.00 94.94 79 LEU A CA 1
ATOM 638 C C . LEU A 1 79 ? 6.811 -11.622 5.491 1.00 94.94 79 LEU A C 1
ATOM 640 O O . LEU A 1 79 ? 6.870 -12.139 6.601 1.00 94.94 79 LEU A O 1
ATOM 644 N N . ASP A 1 80 ? 7.852 -11.647 4.660 1.00 93.06 80 ASP A N 1
ATOM 645 C CA . ASP A 1 80 ? 9.129 -12.311 4.991 1.00 93.06 80 ASP A CA 1
ATOM 646 C C . ASP A 1 80 ? 9.857 -11.682 6.192 1.00 93.06 80 ASP A C 1
ATOM 648 O O . ASP A 1 80 ? 10.745 -12.283 6.794 1.00 93.06 80 ASP A O 1
ATOM 652 N N . THR A 1 81 ? 9.456 -10.468 6.559 1.00 94.31 81 THR A N 1
ATOM 653 C CA . THR A 1 81 ? 9.890 -9.750 7.759 1.00 94.31 81 THR A CA 1
ATOM 654 C C . THR A 1 81 ? 9.027 -10.030 8.992 1.00 94.31 81 THR A C 1
ATOM 656 O O . THR A 1 81 ? 9.290 -9.459 10.042 1.00 94.31 81 THR A O 1
ATOM 659 N N . HIS A 1 82 ? 7.957 -10.820 8.897 1.00 93.19 82 HIS A N 1
ATOM 660 C CA . HIS A 1 82 ? 7.135 -11.164 10.058 1.00 93.19 82 HIS A CA 1
ATOM 661 C C . HIS A 1 82 ? 7.987 -11.904 11.116 1.00 93.19 82 HIS A C 1
ATOM 663 O O . HIS A 1 82 ? 8.838 -12.713 10.737 1.00 93.19 82 HIS A O 1
ATOM 669 N N . PRO A 1 83 ? 7.802 -11.626 12.425 1.00 93.44 83 PRO A N 1
ATOM 670 C CA . PRO A 1 83 ? 6.774 -10.775 13.037 1.00 93.44 83 PRO A CA 1
ATOM 671 C C . PRO A 1 83 ? 7.144 -9.300 13.217 1.00 93.44 83 PRO A C 1
ATOM 673 O O . PRO A 1 83 ? 6.351 -8.570 13.803 1.00 93.44 83 PRO A O 1
ATOM 676 N N . LEU A 1 84 ? 8.293 -8.827 12.716 1.00 93.75 84 LEU A N 1
ATOM 677 C CA . LEU A 1 84 ? 8.674 -7.406 12.818 1.00 93.75 84 LEU A CA 1
ATOM 678 C C . LEU A 1 84 ? 7.624 -6.488 12.185 1.00 93.75 84 LEU A C 1
ATOM 680 O O . LEU A 1 84 ? 7.318 -5.438 12.738 1.00 93.75 84 LEU A O 1
ATOM 684 N N . ASN A 1 85 ? 7.061 -6.916 11.054 1.00 94.06 85 ASN A N 1
ATOM 685 C CA . ASN A 1 85 ? 5.962 -6.231 10.385 1.00 94.06 85 ASN A CA 1
ATOM 686 C C . ASN A 1 85 ? 4.648 -7.003 10.549 1.00 94.06 85 ASN A C 1
ATOM 688 O O . ASN A 1 85 ? 4.630 -8.242 10.536 1.00 94.06 85 ASN A O 1
ATOM 692 N N . ALA A 1 86 ? 3.554 -6.247 10.644 1.00 96.00 86 ALA A N 1
ATOM 693 C CA . ALA A 1 86 ? 2.202 -6.780 10.703 1.00 96.00 86 ALA A CA 1
ATOM 694 C C . ALA A 1 86 ? 1.868 -7.617 9.453 1.00 96.00 86 ALA A C 1
ATOM 696 O O . ALA A 1 86 ? 2.347 -7.315 8.352 1.00 96.00 86 ALA A O 1
ATOM 697 N N . PRO A 1 87 ? 1.027 -8.653 9.586 1.00 96.62 87 PRO A N 1
ATOM 698 C CA . PRO A 1 87 ? 0.496 -9.371 8.435 1.00 96.62 87 PRO A CA 1
ATOM 699 C C . PRO A 1 87 ? -0.479 -8.497 7.632 1.00 96.62 87 PRO A C 1
ATOM 701 O O . PRO A 1 87 ? -1.122 -7.593 8.165 1.00 96.62 87 PRO A O 1
ATOM 704 N N . MET A 1 88 ? -0.645 -8.802 6.345 1.00 96.69 88 MET A N 1
ATOM 705 C CA . MET A 1 88 ? -1.665 -8.162 5.511 1.00 96.69 88 MET A CA 1
ATOM 706 C C . MET A 1 88 ? -2.914 -9.037 5.463 1.00 96.69 88 MET A C 1
ATOM 708 O O . MET A 1 88 ? -2.860 -10.176 5.003 1.00 96.69 88 MET A O 1
ATOM 712 N N . VAL A 1 89 ? -4.047 -8.506 5.917 1.00 97.69 89 VAL A N 1
ATOM 713 C CA . VAL A 1 89 ? -5.303 -9.259 6.003 1.00 97.69 89 VAL A CA 1
ATOM 714 C C . VAL A 1 89 ? -6.273 -8.790 4.928 1.00 97.69 89 VAL A C 1
ATOM 716 O O . VAL A 1 89 ? -6.470 -7.589 4.742 1.00 97.69 89 VAL A O 1
ATOM 719 N N . PHE A 1 90 ? -6.902 -9.744 4.247 1.00 97.56 90 PHE A N 1
ATOM 720 C CA . PHE A 1 90 ? -7.956 -9.486 3.274 1.00 97.56 90 PHE A CA 1
ATOM 721 C C . PHE A 1 90 ? -9.148 -10.405 3.511 1.00 97.56 90 PHE A C 1
ATOM 723 O O . PHE A 1 90 ? -8.997 -11.548 3.941 1.00 97.56 90 PHE A O 1
ATOM 730 N N . VAL A 1 91 ? -10.331 -9.922 3.166 1.00 97.06 91 VAL A N 1
ATOM 731 C CA . VAL A 1 91 ? -11.558 -10.706 3.089 1.00 97.06 91 VAL A CA 1
ATOM 732 C C . VAL A 1 91 ? -11.696 -11.228 1.661 1.00 97.06 91 VAL A C 1
ATOM 734 O O . VAL A 1 91 ? -11.609 -10.457 0.708 1.00 97.06 91 VAL A O 1
ATOM 737 N N . LYS A 1 92 ? -11.889 -12.540 1.500 1.00 94.31 92 LYS A N 1
ATOM 738 C CA . LYS A 1 92 ? -12.005 -13.201 0.188 1.00 94.31 92 LYS A CA 1
ATOM 739 C C . LYS A 1 92 ? -13.449 -13.664 -0.039 1.00 94.31 92 LYS A C 1
ATOM 741 O O . LYS A 1 92 ? -13.758 -14.805 0.299 1.00 94.31 92 LYS A O 1
ATOM 746 N N . PRO A 1 93 ? -14.354 -12.818 -0.566 1.00 93.19 93 PRO A N 1
ATOM 747 C CA . PRO A 1 93 ? -15.741 -13.221 -0.797 1.00 93.19 93 PRO A CA 1
ATOM 748 C C . PRO A 1 93 ? -15.820 -14.439 -1.732 1.00 93.19 93 PRO A C 1
ATOM 750 O O . PRO A 1 93 ? -15.068 -14.539 -2.702 1.00 93.19 93 PRO A O 1
ATOM 753 N N . THR A 1 94 ? -16.743 -15.360 -1.452 1.00 91.44 94 THR A N 1
ATOM 754 C CA . THR A 1 94 ? -17.117 -16.422 -2.399 1.00 91.44 94 THR A CA 1
ATOM 755 C C . THR A 1 94 ? -17.945 -15.842 -3.553 1.00 91.44 94 THR A C 1
ATOM 757 O O . THR A 1 94 ? -18.326 -14.671 -3.519 1.00 91.44 94 THR A O 1
ATOM 760 N N . ALA A 1 95 ? -18.249 -16.652 -4.576 1.00 89.25 95 ALA A N 1
ATOM 761 C CA . ALA A 1 95 ? -19.048 -16.230 -5.737 1.00 89.25 95 ALA A CA 1
ATOM 762 C C . ALA A 1 95 ? -20.383 -15.558 -5.348 1.00 89.25 95 ALA A C 1
ATOM 764 O O . ALA A 1 95 ? -20.822 -14.616 -6.008 1.00 89.25 95 ALA A O 1
ATOM 765 N N . ASP A 1 96 ? -20.956 -15.993 -4.227 1.00 89.19 96 ASP A N 1
ATOM 766 C CA . ASP A 1 96 ? -22.264 -15.574 -3.722 1.00 89.19 96 ASP A CA 1
ATOM 767 C C . ASP A 1 96 ? -22.184 -14.435 -2.695 1.00 89.19 96 ASP A C 1
ATOM 769 O O . ASP A 1 96 ? -23.194 -14.051 -2.104 1.00 89.19 96 ASP A O 1
ATOM 773 N N . MET A 1 97 ? -20.987 -13.896 -2.447 1.00 93.25 97 MET A N 1
ATOM 774 C CA . MET A 1 97 ? -20.748 -12.832 -1.477 1.00 93.25 97 MET A CA 1
ATOM 775 C C . MET A 1 97 ? -20.270 -11.548 -2.153 1.00 93.25 97 MET A C 1
ATOM 777 O O . MET A 1 97 ? -19.624 -11.539 -3.205 1.00 93.25 97 MET A O 1
ATOM 781 N N . ARG A 1 98 ? -20.557 -10.422 -1.502 1.00 93.31 98 ARG A N 1
ATOM 782 C CA . ARG A 1 98 ? -20.013 -9.109 -1.860 1.00 93.31 98 ARG A CA 1
ATOM 783 C C . ARG A 1 98 ? -19.398 -8.449 -0.639 1.00 93.31 98 ARG A C 1
ATOM 785 O O . ARG A 1 98 ? -19.870 -8.640 0.481 1.00 93.31 98 ARG A O 1
ATOM 792 N N . ILE A 1 99 ? -18.338 -7.678 -0.874 1.00 95.88 99 ILE A N 1
ATOM 793 C CA . ILE A 1 99 ? -17.662 -6.901 0.167 1.00 95.88 99 ILE A CA 1
ATOM 794 C C . ILE A 1 99 ? -18.563 -5.737 0.576 1.00 95.88 99 ILE A C 1
ATOM 796 O O . ILE A 1 99 ? -19.124 -5.030 -0.263 1.00 95.88 99 ILE A O 1
ATOM 800 N N . LYS A 1 100 ? -18.685 -5.538 1.885 1.00 94.31 100 LYS A N 1
ATOM 801 C CA . LYS A 1 100 ? -19.311 -4.378 2.504 1.00 94.31 100 LYS A CA 1
ATOM 802 C C . LYS A 1 100 ? -18.214 -3.433 2.984 1.00 94.31 100 LYS A C 1
ATOM 804 O O . LYS A 1 100 ? -17.628 -3.648 4.043 1.00 94.31 100 LYS A O 1
ATOM 809 N N . VAL A 1 101 ? -17.960 -2.387 2.201 1.00 93.19 101 VAL A N 1
ATOM 810 C CA . VAL A 1 101 ? -16.977 -1.353 2.549 1.00 93.19 101 VAL A CA 1
ATOM 811 C C . VAL A 1 101 ? -17.360 -0.704 3.879 1.00 93.19 101 VAL A C 1
ATOM 813 O O . VAL A 1 101 ? -18.531 -0.421 4.145 1.00 93.19 101 VAL A O 1
ATOM 816 N N . SER A 1 102 ? -16.368 -0.511 4.738 1.00 93.00 102 SER A N 1
ATOM 817 C CA . SER A 1 102 ? -16.530 0.051 6.074 1.00 93.00 102 SER A CA 1
ATOM 818 C C . SER A 1 102 ? -15.268 0.792 6.502 1.00 93.00 102 SER A C 1
ATOM 820 O O . SER A 1 102 ? -14.265 0.800 5.795 1.00 93.00 102 SER A O 1
ATOM 822 N N . ARG A 1 103 ? -15.277 1.352 7.715 1.00 93.19 103 ARG A N 1
ATOM 823 C CA . ARG A 1 103 ? -14.077 1.949 8.319 1.00 93.19 103 ARG A CA 1
ATOM 824 C C . ARG A 1 103 ? -12.912 0.960 8.489 1.00 93.19 103 ARG A C 1
ATOM 826 O O . ARG A 1 103 ? -11.785 1.394 8.688 1.00 93.19 103 ARG A O 1
ATOM 833 N N . HIS A 1 104 ? -13.199 -0.344 8.474 1.00 94.44 104 HIS A N 1
ATOM 834 C CA . HIS A 1 104 ? -12.221 -1.406 8.700 1.00 94.44 104 HIS A CA 1
ATOM 835 C C . HIS A 1 104 ? -11.905 -2.211 7.445 1.00 94.44 104 HIS A C 1
ATOM 837 O O . HIS A 1 104 ? -10.972 -3.001 7.481 1.00 94.44 104 HIS A O 1
ATOM 843 N N . VAL A 1 105 ? -12.667 -2.069 6.357 1.00 96.62 105 VAL A N 1
ATOM 844 C CA . VAL A 1 105 ? -12.488 -2.873 5.140 1.00 96.62 105 VAL A CA 1
ATOM 845 C C . VAL A 1 105 ? -12.723 -2.012 3.908 1.00 96.62 105 VAL A C 1
ATOM 847 O O . VAL A 1 105 ? -13.779 -1.390 3.793 1.00 96.62 105 VAL A O 1
ATOM 850 N N . ASP A 1 106 ? -11.759 -1.995 2.989 1.00 94.12 106 ASP A N 1
ATOM 851 C CA . ASP A 1 106 ? -11.856 -1.247 1.732 1.00 94.12 106 ASP A CA 1
ATOM 852 C C . ASP A 1 106 ? -12.589 -2.026 0.617 1.00 94.12 106 ASP A C 1
ATOM 854 O O . ASP A 1 106 ? -13.042 -3.157 0.801 1.00 94.12 106 ASP A O 1
ATOM 858 N N . HIS A 1 107 ? -12.710 -1.425 -0.570 1.00 94.31 107 HIS A N 1
ATOM 859 C CA . HIS A 1 107 ? -13.368 -2.049 -1.726 1.00 94.31 107 HIS A CA 1
ATOM 860 C C . HIS A 1 107 ? -12.613 -3.263 -2.299 1.00 94.31 107 HIS A C 1
ATOM 862 O O . HIS A 1 107 ? -13.209 -4.061 -3.020 1.00 94.31 107 HIS A O 1
ATOM 868 N N . THR A 1 108 ? -11.319 -3.414 -1.996 1.00 93.75 108 THR A N 1
ATOM 869 C CA . THR A 1 108 ? -10.511 -4.585 -2.383 1.00 93.75 108 THR A CA 1
ATOM 870 C C . THR A 1 108 ? -10.650 -5.737 -1.388 1.00 93.75 108 THR A C 1
ATOM 872 O O . THR A 1 108 ? -10.220 -6.855 -1.667 1.00 93.75 108 THR A O 1
ATOM 875 N N . GLY A 1 109 ? -11.267 -5.476 -0.232 1.00 94.94 109 GLY A N 1
ATOM 876 C CA . GLY A 1 109 ? -11.393 -6.416 0.873 1.00 94.94 109 GLY A CA 1
ATOM 877 C C . GLY A 1 109 ? -10.219 -6.355 1.845 1.00 94.94 109 GLY A C 1
ATOM 878 O O . GLY A 1 109 ? -10.168 -7.174 2.760 1.00 94.94 109 GLY A O 1
ATOM 879 N N . LYS A 1 110 ? -9.279 -5.416 1.687 1.00 96.62 110 LYS A N 1
ATOM 880 C CA . LYS A 1 110 ? -8.161 -5.238 2.615 1.00 96.62 110 LYS A CA 1
ATOM 881 C C . LYS A 1 110 ? -8.665 -4.696 3.944 1.00 96.62 110 LYS A C 1
ATOM 883 O O . LYS A 1 110 ? -9.485 -3.779 3.984 1.00 96.62 110 LYS A O 1
ATOM 888 N N . VAL A 1 111 ? -8.157 -5.272 5.027 1.00 97.56 111 VAL A N 1
ATOM 889 C CA . VAL A 1 111 ? -8.600 -4.974 6.387 1.00 97.56 111 VAL A CA 1
ATOM 890 C C . VAL A 1 111 ? -7.650 -3.988 7.070 1.00 97.56 111 VAL A C 1
ATOM 892 O O . VAL A 1 111 ? -6.429 -4.129 7.007 1.00 97.56 111 VAL A O 1
ATOM 895 N N . TYR A 1 112 ? -8.232 -3.014 7.765 1.00 96.88 112 TYR A N 1
ATOM 896 C CA . TYR A 1 112 ? -7.575 -1.946 8.505 1.00 96.88 112 TYR A CA 1
ATOM 897 C C . TYR A 1 112 ? -8.081 -1.942 9.952 1.00 96.88 112 TYR A C 1
ATOM 899 O O . TYR A 1 112 ? -9.237 -1.617 10.237 1.00 96.88 112 TYR A O 1
ATOM 907 N N . LEU A 1 113 ? -7.201 -2.308 10.883 1.00 95.56 113 LEU A N 1
ATOM 908 C CA . LEU A 1 113 ? -7.490 -2.350 12.316 1.00 95.56 113 LEU A CA 1
ATOM 909 C C . LEU A 1 113 ? -6.440 -1.542 13.080 1.00 95.56 113 LEU A C 1
ATOM 911 O O . LEU A 1 113 ? -5.270 -1.600 12.698 1.00 95.56 113 LEU A O 1
ATOM 915 N N . PRO A 1 114 ? -6.804 -0.882 14.196 1.00 95.88 114 PRO A N 1
ATOM 916 C CA . PRO A 1 114 ? -5.823 -0.279 15.100 1.00 95.88 114 PRO A CA 1
ATOM 917 C C . PRO A 1 114 ? -4.738 -1.278 15.521 1.00 95.88 114 PRO A C 1
ATOM 919 O O . PRO A 1 114 ? -3.560 -0.959 15.483 1.00 95.88 114 PRO A O 1
ATOM 922 N N . TYR A 1 115 ? -5.118 -2.537 15.770 1.00 96.19 115 TYR A N 1
ATOM 923 C CA . TYR A 1 115 ? -4.178 -3.612 16.111 1.00 96.19 115 TYR A CA 1
ATOM 924 C C . TYR A 1 115 ? -3.126 -3.897 15.020 1.00 96.19 115 TYR A C 1
ATOM 926 O O . TYR A 1 115 ? -2.010 -4.302 15.327 1.00 96.19 115 TYR A O 1
ATOM 934 N N . LEU A 1 116 ? -3.461 -3.690 13.740 1.00 95.81 116 LEU A N 1
ATOM 935 C CA . LEU A 1 116 ? -2.499 -3.808 12.637 1.00 95.81 116 LEU A CA 1
ATOM 936 C C . LEU A 1 116 ? -1.619 -2.556 12.512 1.00 95.81 116 LEU A C 1
ATOM 938 O O . LEU A 1 116 ? -0.471 -2.667 12.091 1.00 95.81 116 LEU A O 1
ATOM 942 N N . HIS A 1 117 ? -2.158 -1.380 12.848 1.00 94.88 117 HIS A N 1
ATOM 943 C CA . HIS A 1 117 ? -1.435 -0.108 12.805 1.00 94.88 117 HIS A CA 1
ATOM 944 C C . HIS A 1 117 ? -0.385 -0.012 13.918 1.00 94.88 117 HIS A C 1
ATOM 946 O O . HIS A 1 117 ? 0.765 0.319 13.647 1.00 94.88 117 HIS A O 1
ATOM 952 N N . ASP A 1 118 ? -0.765 -0.397 15.136 1.00 95.19 118 ASP A N 1
ATOM 953 C CA . ASP A 1 118 ? 0.076 -0.358 16.336 1.00 95.19 118 ASP A CA 1
ATOM 954 C C . ASP A 1 118 ? 0.809 -1.692 16.581 1.00 95.19 118 ASP A C 1
ATOM 956 O O . ASP A 1 118 ? 1.207 -2.003 17.707 1.00 95.19 118 ASP A O 1
ATOM 960 N N . TRP A 1 119 ? 0.961 -2.515 15.535 1.00 96.38 119 TRP A N 1
ATOM 961 C CA . TRP A 1 119 ? 1.555 -3.845 15.640 1.00 96.38 119 TRP A CA 1
ATOM 962 C C . TRP A 1 119 ? 2.965 -3.781 16.229 1.00 96.38 119 TRP A C 1
ATOM 964 O O . TRP A 1 119 ? 3.863 -3.120 15.705 1.00 96.38 119 TRP A O 1
ATOM 974 N N . ASN A 1 120 ? 3.183 -4.554 17.287 1.00 94.62 120 ASN A N 1
ATOM 975 C CA . ASN A 1 120 ? 4.470 -4.667 17.949 1.00 94.62 120 ASN A CA 1
ATOM 976 C C . ASN A 1 120 ? 4.864 -6.135 18.064 1.00 94.62 120 ASN A C 1
ATOM 978 O O . ASN A 1 120 ? 4.256 -6.884 18.818 1.00 94.62 120 ASN A O 1
ATOM 982 N N . HIS A 1 121 ? 5.937 -6.528 17.382 1.00 89.56 121 HIS A N 1
ATOM 983 C CA . HIS A 1 121 ? 6.436 -7.903 17.367 1.00 89.56 121 HIS A CA 1
ATOM 984 C C . HIS A 1 121 ? 6.713 -8.517 18.751 1.00 89.56 121 HIS A C 1
ATOM 986 O O . HIS A 1 121 ? 6.851 -9.731 18.838 1.00 89.56 121 HIS A O 1
ATOM 992 N N . VAL A 1 122 ? 6.845 -7.731 19.824 1.00 91.50 122 VAL A N 1
ATOM 993 C CA . VAL A 1 122 ? 7.064 -8.245 21.187 1.00 91.50 122 VAL A CA 1
ATOM 994 C C . VAL A 1 122 ? 5.749 -8.604 21.886 1.00 91.50 122 VAL A C 1
ATOM 996 O O . VAL A 1 122 ? 5.716 -9.585 22.623 1.00 91.50 122 VAL A O 1
ATOM 999 N N . SER A 1 123 ? 4.685 -7.829 21.664 1.00 91.56 123 SER A N 1
ATOM 1000 C CA . SER A 1 123 ? 3.403 -7.955 22.377 1.00 91.56 123 SER A CA 1
ATOM 1001 C C . SER A 1 123 ? 2.224 -8.372 21.497 1.00 91.56 123 SER A C 1
ATOM 1003 O O . SER A 1 123 ? 1.162 -8.685 22.026 1.00 91.56 123 SER A O 1
ATOM 1005 N N . SER A 1 124 ? 2.383 -8.331 20.176 1.00 95.19 124 SER A N 1
ATOM 1006 C CA . SER A 1 124 ? 1.349 -8.652 19.193 1.00 95.19 124 SER A CA 1
ATOM 1007 C C . SER A 1 124 ? 1.594 -10.021 18.575 1.00 95.19 124 SER A C 1
ATOM 1009 O O . SER A 1 124 ? 2.740 -10.373 18.294 1.00 95.19 124 SER A O 1
ATOM 1011 N N . ASP A 1 125 ? 0.516 -10.764 18.340 1.00 94.56 125 ASP A N 1
ATOM 1012 C CA . ASP A 1 125 ? 0.546 -12.098 17.748 1.00 94.56 125 ASP A CA 1
ATOM 1013 C C . ASP A 1 125 ? -0.638 -12.323 16.789 1.00 94.56 125 ASP A C 1
ATOM 1015 O O . ASP A 1 125 ? -1.617 -11.566 16.734 1.00 94.56 125 ASP A O 1
ATOM 1019 N N . LEU A 1 126 ? -0.537 -13.374 15.972 1.00 95.75 126 LEU A N 1
ATOM 1020 C CA . LEU A 1 126 ? -1.581 -13.717 15.003 1.00 95.75 126 LEU A CA 1
ATOM 1021 C C . LEU A 1 126 ? -2.880 -14.210 15.664 1.00 95.75 126 LEU A C 1
ATOM 1023 O O . LEU A 1 126 ? -3.964 -14.013 15.110 1.00 95.75 126 LEU A O 1
ATOM 1027 N N . ALA A 1 127 ? -2.795 -14.851 16.831 1.00 95.12 127 ALA A N 1
ATOM 1028 C CA . ALA A 1 127 ? -3.960 -15.385 17.531 1.00 95.12 127 ALA A CA 1
ATOM 1029 C C . ALA A 1 127 ? -4.876 -14.257 18.034 1.00 95.12 127 ALA A C 1
ATOM 1031 O O . ALA A 1 127 ? -6.086 -14.293 17.787 1.00 95.12 127 ALA A O 1
ATOM 1032 N N . THR A 1 128 ? -4.297 -13.231 18.661 1.00 95.56 128 THR A N 1
ATOM 1033 C CA . THR A 1 128 ? -5.002 -12.029 19.118 1.00 95.56 128 THR A CA 1
ATOM 1034 C C . THR A 1 128 ? -5.516 -11.224 17.934 1.00 95.56 128 THR A C 1
ATOM 1036 O O . THR A 1 128 ? -6.663 -10.786 17.962 1.00 95.56 128 THR A O 1
ATOM 1039 N N . LEU A 1 129 ? -4.747 -11.101 16.845 1.00 96.88 129 LEU A N 1
ATOM 1040 C CA . LEU A 1 129 ? -5.239 -10.469 15.616 1.00 96.88 129 LEU A CA 1
ATOM 1041 C C . LEU A 1 129 ? -6.541 -11.118 15.118 1.00 96.88 129 LEU A C 1
ATOM 1043 O O . LEU A 1 129 ? -7.480 -10.408 14.761 1.00 96.88 129 LEU A O 1
ATOM 1047 N N . ILE A 1 130 ? -6.628 -12.453 15.114 1.00 96.88 130 ILE A N 1
ATOM 1048 C CA . ILE A 1 130 ? -7.854 -13.154 14.703 1.00 96.88 130 ILE A CA 1
ATOM 1049 C C . ILE A 1 130 ? -8.994 -12.921 15.698 1.00 96.88 130 ILE A C 1
ATOM 1051 O O . ILE A 1 130 ? -10.132 -12.736 15.271 1.00 96.88 130 ILE A O 1
ATOM 1055 N N . GLN A 1 131 ? -8.720 -12.864 17.002 1.00 96.31 131 GLN A N 1
ATOM 1056 C CA . GLN A 1 131 ? -9.745 -12.514 17.992 1.00 96.31 131 GLN A CA 1
ATOM 1057 C C . GLN A 1 131 ? -10.289 -11.097 17.764 1.00 96.31 131 GLN A C 1
ATOM 1059 O O . GLN A 1 131 ? -11.504 -10.903 17.760 1.00 96.31 131 GLN A O 1
ATOM 1064 N N . VAL A 1 132 ? -9.409 -10.125 17.501 1.00 96.88 132 VAL A N 1
ATOM 1065 C CA . VAL A 1 132 ? -9.803 -8.750 17.159 1.00 96.88 132 VAL A CA 1
ATOM 1066 C C . VAL A 1 132 ? -10.636 -8.741 15.876 1.00 96.88 132 VAL A C 1
ATOM 1068 O O . VAL A 1 132 ? -11.686 -8.109 15.854 1.00 96.88 132 VAL A O 1
ATOM 1071 N N . LEU A 1 133 ? -10.246 -9.496 14.841 1.00 96.75 133 LEU A N 1
ATOM 1072 C CA . LEU A 1 133 ? -11.043 -9.647 13.616 1.00 96.75 133 LEU A CA 1
ATOM 1073 C C . LEU A 1 133 ? -12.445 -10.200 13.904 1.00 96.75 133 LEU A C 1
ATOM 1075 O O . LEU A 1 133 ? -13.423 -9.663 13.391 1.00 96.75 133 LEU A O 1
ATOM 1079 N N . ILE A 1 134 ? -12.557 -11.246 14.729 1.00 96.44 134 ILE A N 1
ATOM 1080 C CA . ILE A 1 134 ? -13.845 -11.851 15.096 1.00 96.44 134 ILE A CA 1
ATOM 1081 C C . ILE A 1 134 ? -14.736 -10.841 15.822 1.00 96.44 134 ILE A C 1
ATOM 1083 O O . ILE A 1 134 ? -15.920 -10.741 15.503 1.00 96.44 134 ILE A O 1
ATOM 1087 N N . LEU A 1 135 ? -14.176 -10.073 16.761 1.00 96.00 135 LEU A N 1
ATOM 1088 C CA . LEU A 1 135 ? -14.910 -9.031 17.479 1.00 96.00 135 LEU A CA 1
ATOM 1089 C C . LEU A 1 135 ? -15.364 -7.915 16.530 1.00 96.00 135 LEU A C 1
ATOM 1091 O O . LEU A 1 135 ? -16.551 -7.602 16.473 1.00 96.00 135 LEU A O 1
ATOM 1095 N N . THR A 1 136 ? -14.449 -7.366 15.727 1.00 95.88 136 THR A N 1
ATOM 1096 C CA . THR A 1 136 ? -14.760 -6.273 14.796 1.00 95.88 136 THR A CA 1
ATOM 1097 C C . THR A 1 136 ? -15.790 -6.692 13.744 1.00 95.88 136 THR A C 1
ATOM 1099 O O . THR A 1 136 ? -16.739 -5.956 13.473 1.00 95.88 136 THR A O 1
ATOM 1102 N N . PHE A 1 137 ? -15.661 -7.890 13.170 1.00 96.31 137 PHE A N 1
ATOM 1103 C CA . PHE A 1 137 ? -16.626 -8.395 12.191 1.00 96.31 137 PHE A CA 1
ATOM 1104 C C . PHE A 1 137 ? -17.955 -8.826 12.822 1.00 96.31 137 PHE A C 1
ATOM 1106 O O . PHE A 1 137 ? -18.971 -8.857 12.127 1.00 96.31 137 PHE A O 1
ATOM 1113 N N . GLY A 1 138 ? -17.967 -9.132 14.123 1.00 94.88 138 GLY A N 1
ATOM 1114 C CA . GLY A 1 138 ? -19.184 -9.396 14.888 1.00 94.88 138 GLY A CA 1
ATOM 1115 C C . GLY A 1 138 ? -20.027 -8.142 15.128 1.00 94.88 138 GLY A C 1
ATOM 1116 O O . GLY A 1 138 ? -21.249 -8.236 15.225 1.00 94.88 138 GLY A O 1
ATOM 1117 N N . GLU A 1 139 ? -19.410 -6.959 15.157 1.00 93.94 139 GLU A N 1
ATOM 1118 C CA . GLU A 1 139 ? -20.126 -5.677 15.169 1.00 93.94 139 GLU A CA 1
ATOM 1119 C C . GLU A 1 139 ? -20.543 -5.257 13.754 1.00 93.94 139 GLU A C 1
ATOM 1121 O O . GLU A 1 139 ? -21.707 -4.923 13.501 1.00 93.94 139 GLU A O 1
ATOM 1126 N N . GLN A 1 140 ? -19.600 -5.311 12.807 1.00 93.25 140 GLN A N 1
ATOM 1127 C CA . GLN A 1 140 ? -19.808 -4.897 11.424 1.00 93.25 140 GLN A CA 1
ATOM 1128 C C . GLN A 1 140 ? -19.283 -5.954 10.437 1.00 93.25 140 GLN A C 1
ATOM 1130 O O . GLN A 1 140 ? -18.104 -5.934 10.077 1.00 93.25 140 GLN A O 1
ATOM 1135 N N . PRO A 1 141 ? -20.158 -6.848 9.932 1.00 94.00 141 PRO A N 1
ATOM 1136 C CA . PRO A 1 141 ? -19.756 -7.874 8.978 1.00 94.00 141 PRO A CA 1
ATOM 1137 C C . PRO A 1 141 ? -19.182 -7.268 7.688 1.00 94.00 141 PRO A C 1
ATOM 1139 O O . PRO A 1 141 ? -19.831 -6.404 7.084 1.00 94.00 141 PRO A O 1
ATOM 1142 N N . PRO A 1 142 ? -18.007 -7.732 7.228 1.00 94.88 142 PRO A N 1
ATOM 1143 C CA . PRO A 1 142 ? -17.323 -7.199 6.053 1.00 94.88 142 PRO A CA 1
ATOM 1144 C C . PRO A 1 142 ? -17.854 -7.756 4.728 1.00 94.88 142 PRO A C 1
ATOM 1146 O O . PRO A 1 142 ? -17.457 -7.288 3.665 1.00 94.88 142 PRO A O 1
ATOM 1149 N N . VAL A 1 143 ? -18.732 -8.763 4.765 1.00 94.62 143 VAL A N 1
ATOM 1150 C CA . VAL A 1 143 ? -19.379 -9.357 3.588 1.00 94.62 143 VAL A CA 1
ATOM 1151 C C . VAL A 1 143 ? -20.866 -9.560 3.833 1.00 94.62 143 VAL A C 1
ATOM 1153 O O . VAL A 1 143 ? -21.307 -9.715 4.972 1.00 94.62 143 VAL A O 1
ATOM 1156 N N . TYR A 1 144 ? -21.635 -9.588 2.750 1.00 92.00 144 TYR A N 1
ATOM 1157 C CA . TYR A 1 144 ? -23.040 -9.985 2.752 1.00 92.00 144 TYR A CA 1
ATOM 1158 C C . TYR A 1 144 ? -23.318 -10.971 1.613 1.00 92.00 144 TYR A C 1
ATOM 1160 O O . TYR A 1 144 ? -22.635 -10.951 0.586 1.00 92.00 144 TYR A O 1
ATOM 1168 N N . SER A 1 145 ? -24.308 -11.845 1.816 1.00 88.94 145 SER A N 1
ATOM 1169 C CA . SER A 1 145 ? -24.793 -12.771 0.785 1.00 88.94 145 SER A CA 1
ATOM 1170 C C . SER A 1 145 ? -25.610 -12.014 -0.260 1.00 88.94 145 SER A C 1
ATOM 1172 O O . SER A 1 145 ? -26.446 -11.183 0.096 1.00 88.94 145 SER A O 1
ATOM 1174 N N . VAL A 1 146 ? -25.390 -12.321 -1.537 1.00 84.25 146 VAL A N 1
ATOM 1175 C CA . VAL A 1 146 ? -26.153 -11.767 -2.668 1.00 84.25 146 VAL A CA 1
ATOM 1176 C C . VAL A 1 146 ? -27.437 -12.567 -2.919 1.00 84.25 146 VAL A C 1
ATOM 1178 O O . VAL A 1 146 ? -28.399 -12.028 -3.460 1.00 84.25 146 VAL A O 1
ATOM 1181 N N . PHE A 1 147 ? -27.500 -13.825 -2.466 1.00 69.19 147 PHE A N 1
ATOM 1182 C CA . PHE A 1 147 ? -28.715 -14.636 -2.515 1.00 69.19 147 PHE A CA 1
ATOM 1183 C C . PHE A 1 147 ? -29.450 -14.595 -1.174 1.00 69.19 147 PHE A C 1
ATOM 1185 O O . PHE A 1 147 ? -28.873 -14.852 -0.112 1.00 69.19 147 PHE A O 1
ATOM 1192 N N . SER A 1 148 ? -30.746 -14.284 -1.226 1.00 46.84 148 SER A N 1
ATOM 1193 C CA . SER A 1 148 ? -31.663 -14.360 -0.092 1.00 46.84 148 SER A CA 1
ATOM 1194 C C . SER A 1 148 ? -32.015 -15.821 0.204 1.00 46.84 148 SER A C 1
ATOM 1196 O O . SE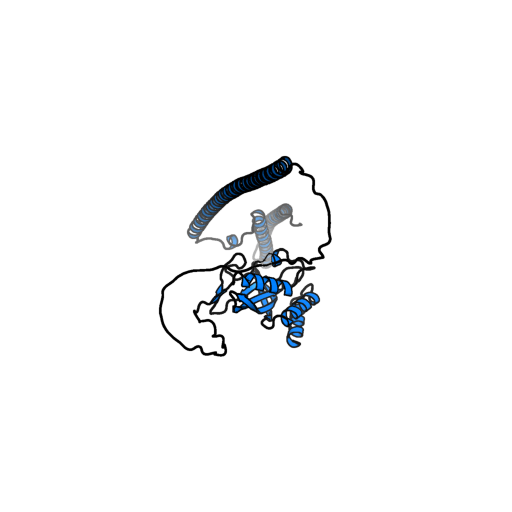R A 1 148 ? -33.096 -16.292 -0.142 1.00 46.84 148 SER A O 1
ATOM 1198 N N . SER A 1 149 ? -31.105 -16.571 0.818 1.00 48.19 149 SER A N 1
ATOM 1199 C CA . SER A 1 149 ? -31.457 -17.848 1.441 1.00 48.19 149 SER A CA 1
ATOM 1200 C C . SER A 1 149 ? -31.891 -17.602 2.892 1.00 48.19 149 SER A C 1
ATOM 1202 O O . SER A 1 149 ? -31.164 -16.917 3.621 1.00 48.19 149 SER A O 1
ATOM 1204 N N . PRO A 1 150 ? -33.043 -18.141 3.340 1.00 46.53 150 PRO A N 1
ATOM 1205 C CA . PRO A 1 150 ? -33.414 -18.124 4.751 1.00 46.53 150 PRO A CA 1
ATOM 1206 C C . PRO A 1 150 ? -32.317 -18.801 5.588 1.00 46.53 150 PRO A C 1
ATOM 1208 O O . PRO A 1 150 ? -31.666 -19.726 5.089 1.00 46.53 150 PRO A O 1
ATOM 1211 N N . PRO A 1 151 ? -32.096 -18.379 6.845 1.00 53.41 151 PRO A N 1
ATOM 1212 C CA . PRO A 1 151 ? -31.171 -19.074 7.732 1.00 53.41 151 PRO A CA 1
ATOM 1213 C C . PRO A 1 151 ? -31.568 -20.558 7.860 1.00 53.41 151 PRO A C 1
ATOM 1215 O O . PRO A 1 151 ? -32.763 -20.870 7.826 1.00 53.41 151 PRO A O 1
ATOM 1218 N N . PRO A 1 152 ? -30.598 -21.483 7.997 1.00 50.22 152 PRO A N 1
ATOM 1219 C CA . PRO A 1 152 ? -30.898 -22.897 8.181 1.00 50.22 152 PRO A CA 1
ATOM 1220 C C . PRO A 1 152 ? -31.809 -23.082 9.408 1.00 50.22 152 PRO A C 1
ATOM 1222 O O . PRO 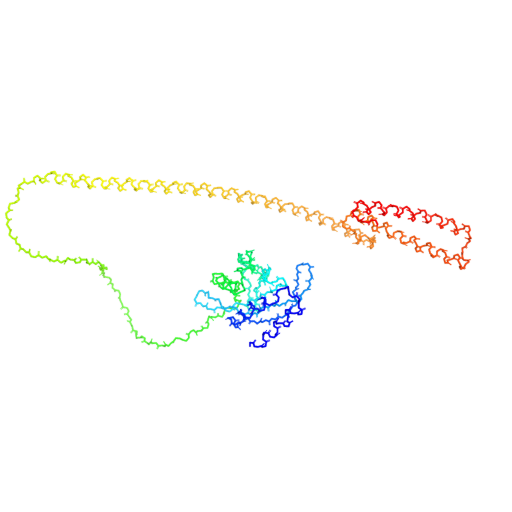A 1 152 ? -31.552 -22.473 10.453 1.00 50.22 152 PRO A O 1
ATOM 1225 N N . PRO A 1 153 ? -32.884 -23.884 9.306 1.00 42.28 153 PRO A N 1
ATOM 1226 C CA . PRO A 1 153 ? -33.816 -24.068 10.404 1.00 42.28 153 PRO A CA 1
ATOM 1227 C C . PRO A 1 153 ? -33.122 -24.793 11.558 1.00 42.28 153 PRO A C 1
ATOM 1229 O O . PRO A 1 153 ? -32.602 -25.898 11.409 1.00 42.28 153 PRO A O 1
ATOM 1232 N N . ILE A 1 154 ? -33.133 -24.155 12.726 1.00 47.81 154 ILE A N 1
ATOM 1233 C CA . ILE A 1 154 ? -32.744 -24.771 13.991 1.00 47.81 154 ILE A CA 1
ATOM 1234 C C . ILE A 1 154 ? -33.806 -25.825 14.318 1.00 47.81 154 ILE A C 1
ATOM 1236 O O . ILE A 1 154 ? -34.969 -25.496 14.548 1.00 47.81 154 ILE A O 1
ATOM 1240 N N . SER A 1 155 ? -33.417 -27.096 14.350 1.00 42.03 155 SER A N 1
ATOM 1241 C CA . SER A 1 155 ? -34.239 -28.181 14.881 1.00 42.03 155 SER A CA 1
ATOM 1242 C C . SER A 1 155 ? -34.373 -28.023 16.400 1.00 42.03 155 SER A C 1
ATOM 1244 O O . SER A 1 155 ? -33.456 -28.379 17.140 1.00 42.03 155 SER A O 1
ATOM 1246 N N . GLN A 1 156 ? -35.496 -27.476 16.871 1.00 40.56 156 GLN A N 1
ATOM 1247 C CA . GLN A 1 156 ? -35.886 -27.520 18.284 1.00 40.56 156 GLN A CA 1
ATOM 1248 C C . GLN A 1 156 ? -36.912 -28.645 18.520 1.00 40.56 156 GLN A C 1
ATOM 1250 O O . GLN A 1 156 ? -37.817 -28.813 17.698 1.00 40.56 156 GLN A O 1
ATOM 1255 N N . PRO A 1 157 ? -36.811 -29.421 19.618 1.00 42.09 157 PRO A N 1
ATOM 1256 C CA . PRO A 1 157 ? -37.814 -30.419 19.973 1.00 42.09 157 PRO A CA 1
ATOM 1257 C C . PRO A 1 157 ? -39.145 -29.766 20.370 1.00 42.09 157 PRO A C 1
ATOM 1259 O O . PRO A 1 157 ? -39.195 -28.839 21.175 1.00 42.09 157 PRO A O 1
ATOM 1262 N N . ASN A 1 158 ? -40.214 -30.293 19.781 1.00 35.75 158 ASN A N 1
ATOM 1263 C CA . ASN A 1 158 ? -41.603 -29.857 19.866 1.00 35.75 158 ASN A CA 1
ATOM 1264 C C . ASN A 1 158 ? -42.218 -30.128 21.256 1.00 35.75 158 ASN A C 1
ATOM 1266 O O . ASN A 1 158 ? -42.204 -31.270 21.715 1.00 35.75 158 ASN A O 1
ATOM 1270 N N . VAL A 1 159 ? -42.825 -29.115 21.884 1.00 34.75 159 VAL A N 1
ATOM 1271 C CA . VAL A 1 159 ? -43.782 -29.288 22.994 1.00 34.75 159 VAL A CA 1
ATOM 1272 C C . VAL A 1 159 ? -45.127 -28.658 22.602 1.00 34.75 159 VAL A C 1
ATOM 1274 O O . VAL A 1 159 ? -45.150 -27.488 22.217 1.00 34.75 159 VAL A O 1
ATOM 1277 N N . PRO A 1 160 ? -46.250 -29.402 22.650 1.00 41.22 160 PRO A N 1
ATOM 1278 C CA . PRO A 1 160 ? -47.530 -28.913 22.152 1.00 41.22 160 PRO A CA 1
ATOM 1279 C C . PRO A 1 160 ? -48.306 -28.132 23.222 1.00 41.22 160 PRO A C 1
ATOM 1281 O O . PRO A 1 160 ? -48.496 -28.607 24.341 1.00 41.22 160 PRO A O 1
ATOM 1284 N N . TYR A 1 161 ? -48.827 -26.965 22.840 1.00 29.53 161 TYR A N 1
ATOM 1285 C CA . TYR A 1 161 ? -49.880 -26.249 23.568 1.00 29.53 161 TYR A CA 1
ATOM 1286 C C . TYR A 1 161 ? -51.248 -26.502 22.916 1.00 29.53 161 TYR A C 1
ATOM 1288 O O . TYR A 1 161 ? -51.323 -26.539 21.685 1.00 29.53 161 TYR A O 1
ATOM 1296 N N . PRO A 1 162 ? -52.344 -26.594 23.694 1.00 42.00 162 PRO A N 1
ATOM 1297 C CA . PRO A 1 162 ? -53.691 -26.508 23.161 1.00 42.00 162 PRO A CA 1
ATOM 1298 C C . PRO A 1 162 ? -54.231 -25.066 23.168 1.00 42.00 162 PRO A C 1
ATOM 1300 O O . PRO A 1 162 ? -53.841 -24.203 23.952 1.00 42.00 162 PRO A O 1
ATOM 1303 N N . THR A 1 163 ? -55.152 -24.850 22.238 1.00 37.56 163 THR A N 1
ATOM 1304 C CA . THR A 1 163 ? -55.843 -23.623 21.816 1.00 37.56 163 THR A CA 1
ATOM 1305 C C . THR A 1 163 ? -57.046 -23.243 22.699 1.00 37.56 163 THR A C 1
ATOM 1307 O O . THR A 1 163 ? -57.766 -24.155 23.094 1.00 37.56 163 THR A O 1
ATOM 1310 N N . GLN A 1 164 ? -57.362 -21.943 22.875 1.00 34.19 164 GLN A N 1
ATOM 1311 C CA . GLN A 1 164 ? -58.590 -21.274 22.355 1.00 34.19 164 GLN A CA 1
ATOM 1312 C C . GLN A 1 164 ? -58.989 -19.927 23.032 1.00 34.19 164 GLN A C 1
ATOM 1314 O O . GLN A 1 164 ? -58.944 -19.777 24.246 1.00 34.19 164 GLN A O 1
ATOM 1319 N N . SER A 1 165 ? -59.445 -19.010 22.156 1.00 29.44 165 SER A N 1
ATOM 1320 C CA . SER A 1 165 ? -60.574 -18.040 22.203 1.00 29.44 165 SER A CA 1
ATOM 1321 C C . SER A 1 165 ? -60.718 -16.897 23.239 1.00 29.44 165 SER A C 1
ATOM 1323 O O . SER A 1 165 ? -60.943 -17.119 24.421 1.00 29.44 165 SER A O 1
ATOM 1325 N N . TYR A 1 166 ? -60.744 -15.673 22.676 1.00 38.75 166 TYR A N 1
ATOM 1326 C CA . TYR A 1 166 ? -61.545 -14.450 22.933 1.00 38.75 166 TYR A CA 1
ATOM 1327 C C . TYR A 1 166 ? -62.320 -14.241 24.258 1.00 38.75 166 TYR A C 1
ATOM 1329 O O . TYR A 1 166 ? -63.309 -14.924 24.500 1.00 38.75 166 TYR A O 1
ATOM 1337 N N . ASN A 1 167 ? -61.992 -13.159 24.994 1.00 31.41 167 ASN A N 1
ATOM 1338 C CA . ASN A 1 167 ? -62.849 -11.968 25.237 1.00 31.41 167 ASN A CA 1
ATOM 1339 C C . ASN A 1 167 ? -62.154 -10.936 26.168 1.00 31.41 167 ASN A C 1
ATOM 1341 O O . ASN A 1 167 ? -61.534 -11.303 27.160 1.00 31.41 167 ASN A O 1
ATOM 1345 N N . THR A 1 168 ? -62.295 -9.638 25.876 1.00 38.03 168 THR A N 1
ATOM 1346 C CA . THR A 1 168 ? -62.089 -8.487 26.798 1.00 38.03 168 THR A CA 1
ATOM 1347 C C . THR A 1 168 ? -63.421 -8.187 27.535 1.00 38.03 168 THR A C 1
ATOM 1349 O O . THR A 1 168 ? -64.447 -8.605 26.991 1.00 38.03 168 THR A O 1
ATOM 1352 N N . PRO A 1 169 ? -63.502 -7.516 28.725 1.00 41.78 169 PRO A N 1
ATOM 1353 C CA . PRO A 1 169 ? -62.794 -6.277 29.112 1.00 41.78 169 PRO A CA 1
ATOM 1354 C C . PRO A 1 169 ? -62.308 -6.138 30.594 1.00 41.78 169 PRO A C 1
ATOM 1356 O O . PRO A 1 169 ? -62.670 -6.908 31.473 1.00 41.78 169 PRO A O 1
ATOM 1359 N N . TYR A 1 170 ? -61.465 -5.111 30.815 1.00 31.34 170 TYR A N 1
ATOM 1360 C CA . TYR A 1 170 ? -60.824 -4.560 32.046 1.00 31.34 170 TYR A CA 1
ATOM 1361 C C . TYR A 1 170 ? -61.737 -4.373 33.299 1.00 31.34 170 TYR A C 1
ATOM 1363 O O . TYR A 1 170 ? -62.950 -4.405 33.100 1.00 31.34 170 TYR A O 1
ATOM 1371 N N . PRO A 1 171 ? -61.251 -4.054 34.547 1.00 49.19 171 PRO A N 1
ATOM 1372 C CA . PRO A 1 171 ? -59.981 -3.377 34.915 1.00 49.19 171 PRO A CA 1
ATOM 1373 C C . PRO A 1 171 ? -59.250 -3.801 36.233 1.00 49.19 171 PRO A C 1
ATOM 1375 O O . PRO A 1 171 ? -59.725 -4.620 37.010 1.00 49.19 171 PRO A O 1
ATOM 1378 N N . ALA A 1 172 ? -58.138 -3.085 36.495 1.00 28.50 172 ALA A N 1
ATOM 1379 C CA . ALA A 1 172 ? -57.492 -2.747 37.783 1.00 28.50 172 ALA A CA 1
ATOM 1380 C C . ALA A 1 172 ? -56.227 -3.528 38.222 1.00 28.50 172 ALA A C 1
ATOM 1382 O O . ALA A 1 172 ? -56.236 -4.727 38.473 1.00 28.50 172 ALA A O 1
ATOM 1383 N N . MET A 1 173 ? -55.132 -2.765 38.350 1.00 40.28 173 MET A N 1
ATOM 1384 C CA . MET A 1 173 ? -53.822 -3.134 38.913 1.00 40.28 173 MET A CA 1
ATOM 1385 C C . MET A 1 173 ? -53.869 -3.279 40.440 1.00 40.28 173 MET A C 1
ATOM 1387 O O . MET A 1 173 ? -54.593 -2.524 41.093 1.00 40.28 173 MET A O 1
ATOM 1391 N N . PRO A 1 174 ? -53.008 -4.136 41.021 1.00 41.25 174 PRO A N 1
ATOM 1392 C CA . PRO A 1 174 ? -52.044 -3.599 41.992 1.00 41.25 174 PRO A CA 1
ATOM 1393 C C . PRO A 1 174 ? -50.618 -4.199 41.950 1.00 41.25 174 PRO A C 1
ATOM 1395 O O . PRO A 1 174 ? -50.414 -5.407 41.883 1.00 41.25 174 PRO A O 1
ATOM 1398 N N . SER A 1 175 ? -49.657 -3.270 42.039 1.00 31.75 175 SER A N 1
ATOM 1399 C CA . SER A 1 175 ? -48.392 -3.227 42.808 1.00 31.75 175 SER A CA 1
ATOM 1400 C C . SER A 1 175 ? -47.602 -4.498 43.168 1.00 31.75 175 SER A C 1
ATOM 1402 O O . SER A 1 175 ? -48.074 -5.385 43.875 1.00 31.75 175 SER A O 1
ATOM 1404 N N . MET A 1 176 ? -46.308 -4.440 42.829 1.00 35.06 176 MET A N 1
ATOM 1405 C CA . MET A 1 176 ? -45.226 -5.299 43.320 1.00 35.06 176 MET A CA 1
ATOM 1406 C C . MET A 1 176 ? -44.831 -5.054 44.797 1.00 35.06 176 MET A C 1
ATOM 1408 O O . MET A 1 176 ? -45.036 -3.951 45.309 1.00 35.06 176 MET A O 1
ATOM 1412 N N . PRO A 1 177 ? -44.195 -6.053 45.449 1.00 38.56 177 PRO A N 1
ATOM 1413 C CA . PRO A 1 177 ? -43.697 -6.002 46.826 1.00 38.56 177 PRO A CA 1
ATOM 1414 C C . PRO A 1 177 ? -42.200 -5.659 46.908 1.00 38.56 177 PRO A C 1
ATOM 1416 O O . PRO A 1 177 ? -41.481 -5.894 45.944 1.00 38.56 177 PRO A O 1
ATOM 1419 N N . MET A 1 178 ? -41.737 -5.171 48.071 1.00 35.78 178 MET A N 1
ATOM 1420 C CA . MET A 1 178 ? -40.374 -5.303 48.645 1.00 35.78 178 MET A CA 1
ATOM 1421 C C . MET A 1 178 ? -40.298 -4.509 49.991 1.00 35.78 178 MET A C 1
ATOM 1423 O O . MET A 1 178 ? -41.217 -3.744 50.273 1.00 35.78 178 MET A O 1
ATOM 1427 N N . PRO A 1 179 ? -39.268 -4.649 50.858 1.00 42.59 179 PRO A N 1
ATOM 1428 C CA . PRO A 1 179 ? -39.110 -5.708 51.858 1.00 42.59 179 PRO A CA 1
ATOM 1429 C C . PRO A 1 179 ? -38.973 -5.162 53.309 1.00 42.59 179 PRO A C 1
ATOM 1431 O O . PRO A 1 179 ? -38.742 -3.980 53.549 1.00 42.59 179 PRO A O 1
ATOM 1434 N N . MET A 1 180 ? -39.085 -6.058 54.292 1.00 35.91 180 MET A N 1
ATOM 1435 C CA . MET A 1 180 ? -38.909 -5.808 55.735 1.00 35.91 180 MET A CA 1
ATOM 1436 C C . MET A 1 180 ? -37.449 -5.991 56.190 1.00 35.91 180 MET A C 1
ATOM 1438 O O . MET A 1 180 ? -36.812 -6.955 55.763 1.00 35.91 180 MET A O 1
ATOM 1442 N N . PRO A 1 181 ? -36.966 -5.187 57.156 1.00 40.38 181 PRO A N 1
ATOM 1443 C CA . PRO A 1 181 ? -35.905 -5.592 58.081 1.00 40.38 181 PRO A CA 1
ATOM 1444 C C . PRO A 1 181 ? -36.436 -5.731 59.521 1.00 40.38 181 PRO A C 1
ATOM 1446 O O . PRO A 1 181 ? -37.147 -4.866 60.028 1.00 40.38 181 PRO A O 1
ATOM 1449 N N . GLY A 1 182 ? -36.078 -6.840 60.173 1.00 34.19 182 GLY A N 1
ATOM 1450 C CA . GLY A 1 182 ? -36.523 -7.209 61.517 1.00 34.19 182 GLY A CA 1
ATOM 1451 C C . GLY A 1 182 ? -35.819 -6.480 62.668 1.00 34.19 182 GLY A C 1
ATOM 1452 O O . GLY A 1 182 ? -34.686 -6.021 62.547 1.00 34.19 182 GLY A O 1
ATOM 1453 N N . LEU A 1 183 ? -36.502 -6.450 63.816 1.00 35.34 183 LEU A N 1
ATOM 1454 C CA . LEU A 1 183 ? -35.937 -6.186 65.143 1.00 35.34 183 LEU A CA 1
ATOM 1455 C C . LEU A 1 183 ? -35.913 -7.482 65.974 1.00 35.34 183 LEU A C 1
ATOM 1457 O O . LEU A 1 183 ? -36.817 -8.307 65.821 1.00 35.34 183 LEU A O 1
ATOM 1461 N N . PRO A 1 184 ? -34.988 -7.617 66.941 1.00 41.69 184 PRO A N 1
ATOM 1462 C CA . PRO A 1 184 ? -35.185 -8.437 68.127 1.00 41.69 184 PRO A CA 1
ATOM 1463 C C . PRO A 1 184 ? -35.697 -7.589 69.310 1.00 41.69 184 PRO A C 1
ATOM 1465 O O . PRO A 1 184 ? -35.299 -6.439 69.500 1.00 41.69 184 PRO A O 1
ATOM 1468 N N . ALA A 1 185 ? -36.579 -8.175 70.121 1.00 39.06 185 ALA A N 1
ATOM 1469 C CA . ALA A 1 185 ? -37.031 -7.626 71.403 1.00 39.06 185 ALA A CA 1
ATOM 1470 C C . ALA A 1 185 ? -35.983 -7.849 72.511 1.00 39.06 185 ALA A C 1
ATOM 1472 O O . ALA A 1 185 ? -35.195 -8.795 72.429 1.00 39.06 185 ALA A O 1
ATOM 1473 N N . PRO A 1 186 ? -36.027 -7.050 73.594 1.00 42.44 186 PRO A N 1
ATOM 1474 C CA . PRO A 1 186 ? -36.316 -7.689 74.882 1.00 42.44 186 PRO A CA 1
ATOM 1475 C C . PRO A 1 186 ? -37.185 -6.861 75.854 1.00 42.44 186 PRO A C 1
ATOM 1477 O O . PRO A 1 186 ? -37.052 -5.650 75.973 1.00 42.44 186 PRO A O 1
ATOM 1480 N N . GLY A 1 187 ? -38.035 -7.587 76.592 1.00 35.84 187 GLY A N 1
ATOM 1481 C CA . GLY A 1 187 ? -38.207 -7.494 78.051 1.00 35.84 187 GLY A CA 1
ATOM 1482 C C . GLY A 1 187 ? -38.619 -6.165 78.692 1.00 35.84 187 GLY A C 1
ATOM 1483 O O . GLY A 1 187 ? -37.787 -5.315 78.982 1.00 35.84 187 GLY A O 1
ATOM 1484 N N . MET A 1 188 ? -39.900 -6.076 79.052 1.00 35.19 188 MET A N 1
ATOM 1485 C CA . MET A 1 188 ? -40.490 -5.072 79.943 1.00 35.19 188 MET A CA 1
ATOM 1486 C C . MET A 1 188 ? -39.927 -5.163 81.377 1.00 35.19 188 MET A C 1
ATOM 1488 O O . MET A 1 188 ? -39.881 -6.249 81.952 1.00 35.19 188 MET A O 1
ATOM 1492 N N . GLY A 1 189 ? -39.613 -4.016 81.988 1.00 32.88 189 GLY A N 1
ATOM 1493 C CA . GLY A 1 189 ? -39.259 -3.918 83.405 1.00 32.88 189 GLY A CA 1
ATOM 1494 C C . GLY A 1 189 ? -39.228 -2.482 83.938 1.00 32.88 189 GLY A C 1
ATOM 1495 O O . GLY A 1 189 ? -38.204 -1.827 83.871 1.00 32.88 189 GLY A O 1
ATOM 1496 N N . SER A 1 190 ? -40.370 -2.049 84.479 1.00 33.38 190 SER A N 1
ATOM 1497 C CA . SER A 1 190 ? -40.578 -1.140 85.621 1.00 33.38 190 SER A CA 1
ATOM 1498 C C . SER A 1 190 ? -39.794 0.185 85.776 1.00 33.38 190 SER A C 1
ATOM 1500 O O . SER A 1 190 ? -38.597 0.215 86.034 1.00 33.38 190 SER A O 1
ATOM 1502 N N . ASN A 1 191 ? -40.607 1.240 85.908 1.00 33.84 191 ASN A N 1
ATOM 1503 C CA . ASN A 1 191 ? -40.567 2.288 86.938 1.00 33.84 191 ASN A CA 1
ATOM 1504 C C . ASN A 1 191 ? -40.088 3.708 86.573 1.00 33.84 191 ASN A C 1
ATOM 1506 O O . ASN A 1 191 ? -38.960 3.945 86.158 1.00 33.84 191 ASN A O 1
ATOM 1510 N N . SER A 1 192 ? -40.960 4.643 86.972 1.00 35.19 192 SER A N 1
ATOM 1511 C CA . SER A 1 192 ? -40.726 6.020 87.439 1.00 35.19 192 SER A CA 1
ATOM 1512 C C . SER A 1 192 ? -40.265 7.129 86.473 1.00 35.19 192 SER A C 1
ATOM 1514 O O . SER A 1 192 ? -39.175 7.111 85.924 1.00 35.19 192 SER A O 1
ATOM 1516 N N . GLN A 1 193 ? -41.110 8.173 86.451 1.00 40.06 193 GLN A N 1
ATOM 1517 C CA . GLN A 1 193 ? -40.844 9.600 86.207 1.00 40.06 193 GLN A CA 1
ATOM 1518 C C . GLN A 1 193 ? -40.238 10.014 84.860 1.00 40.06 193 GLN A C 1
ATOM 1520 O O . GLN A 1 193 ? -39.033 9.978 84.654 1.00 40.06 193 GLN A O 1
ATOM 1525 N N . MET A 1 194 ? -41.081 10.614 84.012 1.00 40.44 194 MET A N 1
ATOM 1526 C CA . MET A 1 194 ? -40.629 11.601 83.030 1.00 40.44 194 MET A CA 1
ATOM 1527 C C . MET A 1 194 ? -41.180 12.977 83.426 1.00 40.44 194 MET A C 1
ATOM 1529 O O . MET A 1 194 ? -42.397 13.110 83.591 1.00 40.44 194 MET A O 1
ATOM 1533 N N . PRO A 1 195 ? -40.330 14.005 83.606 1.00 47.06 195 PRO A N 1
ATOM 1534 C CA . PRO A 1 195 ? -40.788 15.364 83.846 1.00 47.06 195 PRO A CA 1
ATOM 1535 C C . PRO A 1 195 ? -41.421 15.906 82.566 1.00 47.06 195 PRO A C 1
ATOM 1537 O O . PRO A 1 195 ? -41.071 15.495 81.458 1.00 47.06 195 PRO A O 1
ATOM 1540 N N . VAL A 1 196 ? -42.328 16.866 82.711 1.00 51.66 196 VAL A N 1
ATOM 1541 C CA . VAL A 1 196 ? -42.878 17.647 81.600 1.00 51.66 196 VAL A CA 1
ATOM 1542 C C . VAL A 1 196 ? -41.740 18.464 80.973 1.00 51.66 196 VAL A C 1
ATOM 1544 O O . VAL A 1 196 ? -41.500 19.610 81.337 1.00 51.66 196 VAL A O 1
ATOM 1547 N N . PHE A 1 197 ? -40.994 17.861 80.048 1.00 49.12 197 PHE A N 1
ATOM 1548 C CA . PHE A 1 197 ? -39.957 18.533 79.276 1.00 49.12 197 PHE A CA 1
ATOM 1549 C C . PHE A 1 197 ? -40.553 19.035 77.962 1.00 49.12 197 PHE A C 1
ATOM 1551 O O . PHE A 1 197 ? -40.800 18.280 77.029 1.00 49.12 197 PHE A O 1
ATOM 1558 N N . ASN A 1 198 ? -40.807 20.342 77.927 1.00 58.44 198 ASN A N 1
ATOM 1559 C CA . ASN A 1 198 ? -40.572 21.229 76.789 1.00 58.44 198 ASN A CA 1
ATOM 1560 C C . ASN A 1 198 ? -40.686 20.582 75.382 1.00 58.44 198 ASN A C 1
ATOM 1562 O O . ASN A 1 198 ? -39.725 20.489 74.624 1.00 58.44 198 ASN A O 1
ATOM 1566 N N . ILE A 1 199 ? -41.902 20.190 74.992 1.00 58.59 199 ILE A N 1
ATOM 1567 C CA . ILE A 1 199 ? -42.206 19.641 73.653 1.00 58.59 199 ILE A CA 1
ATOM 1568 C C . ILE A 1 199 ? -41.986 20.703 72.557 1.00 58.59 199 ILE A C 1
ATOM 1570 O O . ILE A 1 199 ? -41.626 20.391 71.424 1.00 58.59 199 ILE A O 1
ATOM 1574 N N . ARG A 1 200 ? -42.155 21.986 72.908 1.00 65.12 200 ARG A N 1
ATOM 1575 C CA . ARG A 1 200 ? -41.984 23.126 71.996 1.00 65.12 200 ARG A CA 1
ATOM 1576 C C . ARG A 1 200 ? -40.571 23.237 71.407 1.00 65.12 200 ARG A C 1
ATOM 1578 O O . ARG A 1 200 ? -40.486 23.246 70.184 1.00 65.12 200 ARG A O 1
ATOM 1585 N N . PRO A 1 201 ? -39.472 23.285 72.186 1.00 71.19 201 PRO A N 1
ATOM 1586 C CA . PRO A 1 201 ? -38.131 23.322 71.602 1.00 71.19 201 PRO A CA 1
ATOM 1587 C C . PRO A 1 201 ? -37.809 22.070 70.786 1.00 71.19 201 PRO A C 1
ATOM 1589 O O . PRO A 1 201 ? -37.188 22.202 69.746 1.00 71.19 201 PRO A O 1
ATOM 1592 N N . SER A 1 202 ? -38.294 20.882 71.165 1.00 70.94 202 SER A N 1
ATOM 1593 C CA . SER A 1 202 ? -38.053 19.662 70.379 1.00 70.94 202 SER A CA 1
ATOM 1594 C C . SER A 1 202 ? -38.721 19.708 68.993 1.00 70.94 202 SER A C 1
ATOM 1596 O O . SER A 1 202 ? -38.093 19.360 67.994 1.00 70.94 202 SER A O 1
ATOM 1598 N N . LEU A 1 203 ? -39.957 20.218 68.901 1.00 76.06 203 LEU A N 1
ATOM 1599 C CA . LEU A 1 203 ? -40.644 20.433 67.619 1.00 76.06 203 LEU A CA 1
ATOM 1600 C C . LEU A 1 203 ? -40.007 21.556 66.789 1.00 76.06 203 LEU A C 1
ATOM 1602 O O . LEU A 1 203 ? -39.928 21.432 65.568 1.00 76.06 203 LEU A O 1
ATOM 1606 N N . VAL A 1 204 ? -39.540 22.630 67.434 1.00 81.69 204 VAL A N 1
ATOM 1607 C CA . VAL A 1 204 ? -38.834 23.730 66.759 1.00 81.69 204 VAL A CA 1
ATOM 1608 C C . VAL A 1 204 ? -37.500 23.242 66.197 1.00 81.69 204 VAL A C 1
ATOM 1610 O O . VAL A 1 204 ? -37.248 23.459 65.020 1.00 81.69 204 VAL A O 1
ATOM 1613 N N . THR A 1 205 ? -36.706 22.492 66.963 1.00 81.56 205 THR A N 1
ATOM 1614 C CA . THR A 1 205 ? -35.455 21.889 66.482 1.00 81.56 205 THR A CA 1
ATOM 1615 C C . THR A 1 205 ? -35.705 20.876 65.363 1.00 81.56 205 THR A C 1
ATOM 1617 O O . THR A 1 205 ? -34.961 20.848 64.390 1.00 81.56 205 THR A O 1
ATOM 1620 N N . ALA A 1 206 ? -36.776 20.077 65.436 1.00 81.12 206 ALA A N 1
ATOM 1621 C CA . ALA A 1 206 ? -37.134 19.151 64.359 1.00 81.12 206 ALA A CA 1
ATOM 1622 C C . ALA A 1 206 ? -37.574 19.878 63.071 1.00 81.12 206 ALA A C 1
ATOM 1624 O O . ALA A 1 206 ? -37.252 19.434 61.967 1.00 81.12 206 ALA A O 1
ATOM 1625 N N . ALA A 1 207 ? -38.301 20.993 63.192 1.00 82.38 207 ALA A N 1
ATOM 1626 C CA . ALA A 1 207 ? -38.678 21.835 62.058 1.00 82.38 207 ALA A CA 1
ATOM 1627 C C . ALA A 1 207 ? -37.467 22.574 61.467 1.00 82.38 207 ALA A C 1
ATOM 1629 O O . ALA A 1 207 ? -37.334 22.637 60.246 1.00 82.38 207 ALA A O 1
ATOM 1630 N N . GLU A 1 208 ? -36.571 23.071 62.319 1.00 83.88 208 GLU A N 1
ATOM 1631 C CA . GLU A 1 208 ? -35.319 23.725 61.938 1.00 83.88 208 GLU A CA 1
ATOM 1632 C C . GLU A 1 208 ? -34.389 22.755 61.201 1.00 83.88 208 GLU A C 1
ATOM 1634 O O . GLU A 1 208 ? -33.927 23.063 60.107 1.00 83.88 208 GLU A O 1
ATOM 1639 N N . GLU A 1 209 ? -34.212 21.538 61.714 1.00 85.12 209 GLU A N 1
ATOM 1640 C CA . GLU A 1 209 ? -33.434 20.474 61.070 1.00 85.12 209 GLU A CA 1
ATOM 1641 C C . GLU A 1 209 ? -34.035 20.070 59.714 1.00 85.12 209 GLU A C 1
ATOM 1643 O O . GLU A 1 209 ? -33.322 19.884 58.726 1.00 85.12 209 GLU A O 1
ATOM 1648 N N . LYS A 1 210 ? -35.368 19.978 59.616 1.00 88.44 210 LYS A N 1
ATOM 1649 C CA . LYS A 1 210 ? -36.044 19.645 58.354 1.00 88.44 210 LYS A CA 1
ATOM 1650 C C . LYS A 1 210 ? -35.939 20.774 57.326 1.00 88.44 210 LYS A C 1
ATOM 1652 O O . LYS A 1 210 ? -35.789 20.495 56.136 1.00 88.44 210 LYS A O 1
ATOM 1657 N N . LEU A 1 211 ? -36.006 22.031 57.770 1.00 89.38 211 LEU A N 1
ATOM 1658 C CA . LEU A 1 211 ? -35.791 23.200 56.921 1.00 89.38 211 LEU A CA 1
ATOM 1659 C C . LEU A 1 211 ? -34.336 23.265 56.453 1.00 89.38 211 LEU A C 1
ATOM 1661 O O . LEU A 1 211 ? -34.099 23.489 55.272 1.00 89.38 211 LEU A O 1
ATOM 1665 N N . ARG A 1 212 ? -33.381 22.993 57.346 1.00 89.19 212 ARG A N 1
ATOM 1666 C CA . ARG A 1 212 ? -31.949 22.955 57.045 1.00 89.19 212 ARG A CA 1
ATOM 1667 C C . ARG A 1 212 ? -31.620 21.900 55.994 1.00 89.19 212 ARG A C 1
ATOM 1669 O O . ARG A 1 212 ? -30.998 22.240 54.995 1.00 89.19 212 ARG A O 1
ATOM 1676 N N . ARG A 1 213 ? -32.141 20.676 56.137 1.00 84.56 213 ARG A N 1
ATOM 1677 C CA . ARG A 1 213 ? -31.987 19.613 55.124 1.00 84.56 213 ARG A CA 1
ATOM 1678 C C . ARG A 1 213 ? -32.583 19.999 53.775 1.00 84.56 213 ARG A C 1
ATOM 1680 O O . ARG A 1 213 ? -31.937 19.833 52.752 1.00 84.56 213 ARG A O 1
ATOM 1687 N N . ARG A 1 214 ? -33.791 20.576 53.759 1.00 89.44 214 ARG A N 1
ATOM 1688 C CA . ARG A 1 214 ? -34.411 21.080 52.519 1.00 89.44 214 ARG A CA 1
ATOM 1689 C C . ARG A 1 214 ? -33.584 22.192 51.874 1.00 89.44 214 ARG A C 1
ATOM 1691 O O . ARG A 1 214 ? -33.511 22.253 50.652 1.00 89.44 214 ARG A O 1
ATOM 1698 N N . LEU A 1 215 ? -32.993 23.071 52.678 1.00 88.94 215 LEU A N 1
ATOM 1699 C CA . LEU A 1 215 ? -32.137 24.148 52.197 1.00 88.94 215 LEU A CA 1
ATOM 1700 C C . LEU A 1 215 ? -30.849 23.574 51.586 1.00 88.94 215 LEU A C 1
ATOM 1702 O O . LEU A 1 215 ? -30.494 23.946 50.472 1.00 88.94 215 LEU A O 1
ATOM 1706 N N . GLU A 1 216 ? -30.200 22.631 52.271 1.00 87.81 216 GLU A N 1
ATOM 1707 C CA . GLU A 1 216 ? -29.011 21.913 51.794 1.00 87.81 216 GLU A CA 1
ATOM 1708 C C . GLU A 1 216 ? -29.295 21.137 50.496 1.00 87.81 216 GLU A C 1
ATOM 1710 O O . GLU A 1 216 ? -28.539 21.281 49.535 1.00 87.81 216 GLU A O 1
ATOM 1715 N N . ASP A 1 217 ? -30.425 20.427 50.402 1.00 86.31 217 ASP A N 1
ATOM 1716 C CA . ASP A 1 217 ? -30.869 19.739 49.179 1.00 86.31 217 ASP A CA 1
ATOM 1717 C C . ASP A 1 217 ? -31.025 20.713 47.998 1.00 86.31 217 ASP A C 1
ATOM 1719 O O . ASP A 1 217 ? -30.625 20.414 46.870 1.00 86.31 217 ASP A O 1
ATOM 1723 N N . VAL A 1 218 ? -31.597 21.898 48.241 1.00 86.38 218 VAL A N 1
ATOM 1724 C CA . VAL A 1 218 ? -31.785 22.937 47.215 1.00 86.38 218 VAL A CA 1
ATOM 1725 C C . VAL A 1 218 ? -30.448 23.553 46.799 1.00 86.38 218 VAL A C 1
ATOM 1727 O O . VAL A 1 218 ? -30.236 23.793 45.608 1.00 86.38 218 VAL A O 1
ATOM 1730 N N . TYR A 1 219 ? -29.527 23.777 47.739 1.00 84.81 219 TYR A N 1
ATOM 1731 C CA . TYR A 1 219 ? -28.182 24.269 47.431 1.00 84.81 219 TYR A CA 1
ATOM 1732 C C . TYR A 1 219 ? -27.381 23.261 46.606 1.00 84.81 219 TYR A C 1
ATOM 1734 O O . TYR A 1 219 ? -26.810 23.641 45.584 1.00 84.81 219 TYR A O 1
ATOM 1742 N N . LEU A 1 220 ? -27.399 21.984 46.993 1.00 88.19 220 LEU A N 1
ATOM 1743 C CA . LEU A 1 220 ? -26.749 20.903 46.251 1.00 88.19 220 LEU A CA 1
ATOM 1744 C C . LEU A 1 220 ? -27.348 20.755 44.849 1.00 88.19 220 LEU A C 1
ATOM 1746 O O . LEU A 1 220 ? -26.615 20.704 43.864 1.00 88.19 220 LEU A O 1
ATOM 1750 N N . SER A 1 221 ? -28.679 20.774 44.736 1.00 85.62 221 SER A N 1
ATOM 1751 C CA . SER A 1 221 ? -29.369 20.694 43.442 1.00 85.62 221 SER A CA 1
ATOM 1752 C C . SER A 1 221 ? -29.007 21.867 42.527 1.00 85.62 221 SER A C 1
ATOM 1754 O O . SER A 1 221 ? -28.757 21.677 41.337 1.00 85.62 221 SER A O 1
ATOM 1756 N N . ARG A 1 222 ? -28.929 23.088 43.072 1.00 88.00 222 ARG A N 1
ATOM 1757 C CA . ARG A 1 222 ? -28.507 24.281 42.325 1.00 88.00 222 ARG A CA 1
ATOM 1758 C C . ARG A 1 222 ? -27.072 24.155 41.818 1.00 88.00 222 ARG A C 1
ATOM 1760 O O . ARG A 1 222 ? -26.801 24.567 40.692 1.00 88.00 222 ARG A O 1
ATOM 1767 N N . GLU A 1 223 ? -26.176 23.612 42.633 1.00 89.06 223 GLU A N 1
ATOM 1768 C CA . GLU A 1 223 ? -24.771 23.442 42.265 1.00 89.06 223 GLU A CA 1
ATOM 1769 C C . GLU A 1 223 ? -24.600 22.396 41.158 1.00 89.06 223 GLU A C 1
ATOM 1771 O O . GLU A 1 223 ? -23.915 22.650 40.171 1.00 89.06 223 GLU A O 1
ATOM 1776 N N . ILE A 1 224 ? -25.316 21.271 41.244 1.00 90.00 224 ILE A N 1
ATOM 1777 C CA . ILE A 1 224 ? -25.322 20.237 40.199 1.00 90.00 224 ILE A CA 1
ATOM 1778 C C . ILE A 1 224 ? -25.847 20.801 38.872 1.00 90.00 224 ILE A C 1
ATOM 1780 O O . ILE A 1 224 ? -25.253 20.567 37.819 1.00 90.00 224 ILE A O 1
ATOM 1784 N N . ILE A 1 225 ? -26.937 21.578 38.902 1.00 90.38 225 ILE A N 1
ATOM 1785 C CA . ILE A 1 225 ? -27.498 22.205 37.695 1.00 90.38 225 ILE A CA 1
ATOM 1786 C C . ILE A 1 225 ? -26.511 23.208 37.093 1.00 90.38 225 ILE A C 1
ATOM 1788 O O . ILE A 1 225 ? -26.348 23.239 35.874 1.00 90.38 225 ILE A O 1
ATOM 1792 N N . LYS A 1 226 ? -25.820 23.999 37.924 1.00 92.38 226 LYS A N 1
ATOM 1793 C CA . LYS A 1 226 ? -24.766 24.907 37.455 1.00 92.38 226 LYS A CA 1
ATOM 1794 C C . LYS A 1 226 ? -23.624 24.151 36.787 1.00 92.38 226 LYS A C 1
ATOM 1796 O O . LYS A 1 226 ? -23.300 24.465 35.649 1.00 92.38 226 LYS A O 1
ATOM 1801 N N . GLN A 1 227 ? -23.089 23.118 37.436 1.00 90.44 227 GLN A N 1
ATOM 1802 C CA . GLN A 1 227 ? -22.019 22.298 36.864 1.00 90.44 227 GLN A CA 1
ATOM 1803 C C . GLN A 1 227 ? -22.444 21.630 35.553 1.00 90.44 227 GLN A C 1
ATOM 1805 O O . GLN A 1 227 ? -21.680 21.617 34.591 1.00 90.44 227 GLN A O 1
ATOM 1810 N N . THR A 1 228 ? -23.678 21.127 35.480 1.00 90.50 228 THR A N 1
ATOM 1811 C CA . THR A 1 228 ? -24.227 20.536 34.250 1.00 90.50 228 THR A CA 1
ATOM 1812 C C . THR A 1 228 ? -24.366 21.593 33.151 1.00 90.50 228 THR A C 1
ATOM 1814 O O . THR A 1 228 ? -24.033 21.331 31.997 1.00 90.50 228 THR A O 1
ATOM 1817 N N . GLY A 1 229 ? -24.805 22.807 33.499 1.00 92.50 229 GLY A N 1
ATOM 1818 C CA . GLY A 1 229 ? -24.886 23.943 32.580 1.00 92.50 229 GLY A CA 1
ATOM 1819 C C . GLY A 1 229 ? -23.520 24.379 32.048 1.00 92.50 229 GLY A C 1
ATOM 1820 O O . GLY A 1 229 ? -23.375 24.602 30.847 1.00 92.50 229 GLY A O 1
ATOM 1821 N N . ASP A 1 230 ? -22.505 24.428 32.909 1.00 92.38 230 ASP A N 1
ATOM 1822 C CA . ASP A 1 230 ? -21.132 24.755 32.518 1.00 92.38 230 ASP A CA 1
ATOM 1823 C C . ASP A 1 230 ? -20.530 23.665 31.618 1.00 92.38 230 ASP A C 1
ATOM 1825 O O . ASP A 1 230 ? -19.890 23.978 30.613 1.00 92.38 230 ASP A O 1
ATOM 1829 N N . GLN A 1 231 ? -20.799 22.385 31.904 1.00 92.56 231 GLN A N 1
ATOM 1830 C CA . GLN A 1 231 ? -20.402 21.262 31.046 1.00 92.56 231 GLN A CA 1
ATOM 1831 C C . GLN A 1 231 ? -21.093 21.302 29.678 1.00 92.56 231 GLN A C 1
ATOM 1833 O O . GLN A 1 231 ? -20.437 21.092 28.658 1.00 92.56 231 GLN A O 1
ATOM 1838 N N . LEU A 1 232 ? -22.392 21.611 29.636 1.00 93.50 232 LEU A N 1
ATOM 1839 C CA . LEU A 1 232 ? -23.140 21.800 28.390 1.00 93.50 232 LEU A CA 1
ATOM 1840 C C . LEU A 1 232 ? -22.576 22.965 27.577 1.00 93.50 232 LEU A C 1
ATOM 1842 O O . LEU A 1 232 ? -22.376 22.826 26.374 1.00 93.50 232 LEU A O 1
ATOM 1846 N N . LYS A 1 233 ? -22.257 24.087 28.226 1.00 94.81 233 LYS A N 1
ATOM 1847 C CA . LYS A 1 233 ? -21.680 25.264 27.567 1.00 94.81 233 LYS A CA 1
ATOM 1848 C C . LYS A 1 233 ? -20.272 24.993 27.033 1.00 94.81 233 LYS A C 1
ATOM 1850 O O . LYS A 1 233 ? -19.954 25.391 25.915 1.00 94.81 233 LYS A O 1
ATOM 1855 N N . ALA A 1 234 ? -19.447 24.269 27.789 1.00 93.44 234 ALA A N 1
ATOM 1856 C CA . ALA A 1 234 ? -18.141 23.805 27.326 1.00 93.44 234 ALA A CA 1
ATOM 1857 C C . ALA A 1 234 ? -18.270 22.819 26.150 1.00 93.44 234 ALA A C 1
ATOM 1859 O O . ALA A 1 234 ? -17.514 22.901 25.182 1.00 93.44 234 ALA A O 1
ATOM 1860 N N . GLY A 1 235 ? -19.257 21.918 26.205 1.00 93.88 235 GLY A N 1
ATOM 1861 C CA . GLY A 1 235 ? -19.591 21.001 25.118 1.00 93.88 235 GLY A CA 1
ATOM 1862 C C . GLY A 1 235 ? -20.042 21.729 23.852 1.00 93.88 235 GLY A C 1
ATOM 1863 O O . GLY A 1 235 ? -19.561 21.408 22.768 1.00 93.88 235 GLY A O 1
ATOM 1864 N N . GLN A 1 236 ? -20.893 22.749 23.988 1.00 94.50 236 GLN A N 1
ATOM 1865 C CA . GLN A 1 236 ? -21.333 23.596 22.881 1.00 94.50 236 GLN A CA 1
ATOM 1866 C C . GLN A 1 236 ? -20.149 24.315 22.227 1.00 94.50 236 GLN A C 1
ATOM 1868 O O . GLN A 1 236 ? -19.979 24.209 21.017 1.00 94.50 236 GLN A O 1
ATOM 1873 N N . ALA A 1 237 ? -19.291 24.970 23.016 1.00 93.88 237 ALA A N 1
ATOM 1874 C CA . ALA A 1 237 ? -18.109 25.655 22.491 1.00 93.88 237 ALA A CA 1
ATOM 1875 C C . ALA A 1 237 ? -17.156 24.688 21.764 1.00 93.88 237 ALA A C 1
ATOM 1877 O O . ALA A 1 237 ? -16.580 25.022 20.729 1.00 93.88 237 ALA A O 1
ATOM 1878 N N . LYS A 1 238 ? -17.016 23.455 22.271 1.00 94.94 238 LYS A N 1
ATOM 1879 C CA . LYS A 1 238 ? -16.230 22.411 21.607 1.00 94.94 238 LYS A CA 1
ATOM 1880 C C . LYS A 1 238 ? -16.860 21.990 20.279 1.00 94.94 238 LYS A C 1
ATOM 1882 O O . LYS A 1 238 ? -16.141 21.874 19.293 1.00 94.94 238 LYS A O 1
ATOM 1887 N N . LEU A 1 239 ? -18.175 21.771 20.240 1.00 93.50 239 LEU A N 1
ATOM 1888 C CA . LEU A 1 239 ? -18.889 21.418 19.011 1.00 93.50 239 LEU A CA 1
ATOM 1889 C C . LEU A 1 239 ? -18.806 22.535 17.966 1.00 93.50 239 LEU A C 1
ATOM 1891 O O . LEU A 1 239 ? -18.527 22.238 16.810 1.00 93.50 239 LEU A O 1
ATOM 1895 N N . GLU A 1 240 ? -18.964 23.797 18.365 1.00 96.00 240 GLU A N 1
ATOM 1896 C CA . GLU A 1 240 ? -18.765 24.953 17.480 1.00 96.00 240 GLU A CA 1
ATOM 1897 C C . GLU A 1 240 ? -17.340 24.982 16.907 1.00 96.00 240 GLU A C 1
ATOM 1899 O O . GLU A 1 240 ? -17.163 25.174 15.705 1.00 96.00 240 GLU A O 1
ATOM 1904 N N . GLY A 1 241 ? -16.326 24.686 17.729 1.00 95.12 241 GLY A N 1
ATOM 1905 C CA . GLY A 1 241 ? -14.942 24.546 17.268 1.00 95.12 241 GLY A CA 1
ATOM 1906 C C . GLY A 1 241 ? -14.748 23.415 16.251 1.00 95.12 241 GLY A C 1
ATOM 1907 O O . GLY A 1 241 ? -14.099 23.623 15.227 1.00 95.12 241 GLY A O 1
ATOM 1908 N N . LEU A 1 242 ? -15.339 22.236 16.489 1.00 95.00 242 LEU A N 1
ATOM 1909 C CA . LEU A 1 242 ? -15.287 21.119 15.536 1.00 95.00 242 LEU A CA 1
ATOM 1910 C C . LEU A 1 242 ? -15.996 21.456 14.220 1.00 95.00 242 LEU A C 1
ATOM 1912 O O . LEU A 1 242 ? -15.490 21.114 13.156 1.00 95.00 242 LEU A O 1
ATOM 1916 N N . VAL A 1 243 ? -17.150 22.123 14.278 1.00 96.06 243 VAL A N 1
ATOM 1917 C CA . VAL A 1 243 ? -17.887 22.544 13.078 1.00 96.06 243 VAL A CA 1
ATOM 1918 C C . VAL A 1 243 ? -17.061 23.536 12.265 1.00 96.06 243 VAL A C 1
ATOM 1920 O O . VAL A 1 243 ? -16.936 23.366 11.055 1.00 96.06 243 VAL A O 1
ATOM 1923 N N . GLN A 1 244 ? -16.431 24.515 12.917 1.00 95.56 244 GLN A N 1
ATOM 1924 C CA . GLN A 1 244 ? -15.559 25.464 12.229 1.00 95.56 244 GLN A CA 1
ATOM 1925 C C . GLN A 1 244 ? -14.347 24.772 11.591 1.00 95.56 244 GLN A C 1
ATOM 1927 O O . GLN A 1 244 ? -13.959 25.115 10.475 1.00 95.56 244 GLN A O 1
ATOM 1932 N N . GLN A 1 245 ? -13.758 23.787 12.276 1.00 95.44 245 GLN A N 1
ATOM 1933 C CA . GLN A 1 245 ? -12.665 22.997 11.716 1.00 95.44 245 GLN A CA 1
ATOM 1934 C C . GLN A 1 245 ? -13.123 22.198 10.489 1.00 95.44 245 GLN A C 1
ATOM 1936 O O . GLN A 1 245 ? -12.442 22.234 9.468 1.00 95.44 245 GLN A O 1
ATOM 1941 N N . MET A 1 246 ? -14.282 21.536 10.555 1.00 93.81 246 MET A N 1
ATOM 1942 C CA . MET A 1 246 ? -14.834 20.798 9.415 1.00 93.81 246 MET A CA 1
ATOM 1943 C C . MET A 1 246 ? -15.126 21.708 8.219 1.00 93.81 246 MET A C 1
ATOM 1945 O O . MET A 1 246 ? -14.861 21.310 7.089 1.00 93.81 246 MET A O 1
ATOM 1949 N N . GLU A 1 247 ? -15.633 22.925 8.438 1.00 95.75 247 GLU A N 1
ATOM 1950 C CA . GLU A 1 247 ? -15.871 23.860 7.331 1.00 95.75 247 GLU A CA 1
ATOM 1951 C C . GLU A 1 247 ? -14.550 24.301 6.686 1.00 95.75 247 GLU A C 1
ATOM 1953 O O . GLU A 1 247 ? -14.439 24.337 5.463 1.00 95.75 247 GLU A O 1
ATOM 1958 N N . ASN A 1 248 ? -13.512 24.552 7.489 1.00 95.31 248 ASN A N 1
ATOM 1959 C CA . ASN A 1 248 ? -12.184 24.867 6.964 1.00 95.31 248 ASN A CA 1
ATOM 1960 C C . ASN A 1 248 ? -11.601 23.686 6.166 1.00 95.31 248 ASN A C 1
ATOM 1962 O O . ASN A 1 248 ? -11.072 23.884 5.073 1.00 95.31 248 ASN A O 1
ATOM 1966 N N . GLU A 1 249 ? -11.723 22.458 6.681 1.00 93.94 249 GLU A N 1
ATOM 1967 C CA . GLU A 1 249 ? -11.275 21.243 5.989 1.00 93.94 249 GLU A CA 1
ATOM 1968 C C . GLU A 1 249 ? -12.019 21.055 4.662 1.00 93.94 249 GLU A C 1
ATOM 1970 O O . GLU A 1 249 ? -11.386 20.831 3.630 1.00 93.94 249 GLU A O 1
ATOM 1975 N N . LYS A 1 250 ? -13.340 21.249 4.643 1.00 95.19 250 LYS A N 1
ATOM 1976 C CA . LYS A 1 250 ? -14.142 21.207 3.416 1.00 95.19 250 LYS A CA 1
ATOM 1977 C C . LYS A 1 250 ? -13.641 22.211 2.373 1.00 95.19 250 LYS A C 1
ATOM 1979 O O . LYS A 1 250 ? -13.397 21.814 1.238 1.00 95.19 250 LYS A O 1
ATOM 1984 N N . VAL A 1 251 ? -13.416 23.469 2.759 1.00 96.81 251 VAL A N 1
ATOM 1985 C CA . VAL A 1 251 ? -12.895 24.503 1.845 1.00 96.81 251 VAL A CA 1
ATOM 1986 C C . VAL A 1 251 ? -11.518 24.116 1.299 1.00 96.81 251 VAL A C 1
ATOM 1988 O O . VAL A 1 251 ? -11.263 24.275 0.108 1.00 96.81 251 VAL A O 1
ATOM 1991 N N . THR A 1 252 ? -10.627 23.572 2.135 1.00 94.25 252 THR A N 1
ATOM 1992 C CA . THR A 1 252 ? -9.311 23.113 1.651 1.00 94.25 252 THR A CA 1
ATOM 1993 C C . THR A 1 252 ? -9.421 21.952 0.664 1.00 94.25 252 THR A C 1
ATOM 1995 O O . THR A 1 252 ? -8.731 21.953 -0.351 1.00 94.25 252 THR A O 1
ATOM 1998 N N . VAL A 1 253 ? -10.313 20.987 0.905 1.00 94.56 253 VAL A N 1
ATOM 1999 C CA . VAL A 1 253 ? -10.571 19.883 -0.032 1.00 94.56 253 VAL A CA 1
ATOM 2000 C C . VAL A 1 253 ? -11.141 20.397 -1.354 1.00 94.56 253 VAL A C 1
ATOM 2002 O O . VAL A 1 253 ? -10.679 19.972 -2.409 1.00 94.56 253 VAL A O 1
ATOM 2005 N N . GLU A 1 254 ? -12.084 21.338 -1.323 1.00 95.38 254 GLU A N 1
ATOM 2006 C CA . GLU A 1 254 ? -12.632 21.966 -2.534 1.00 95.38 254 GLU A CA 1
ATOM 2007 C C . GLU A 1 254 ? -11.544 22.692 -3.343 1.00 95.38 254 GLU A C 1
ATOM 2009 O O . GLU A 1 254 ? -11.503 22.577 -4.568 1.00 95.38 254 GLU A O 1
ATOM 201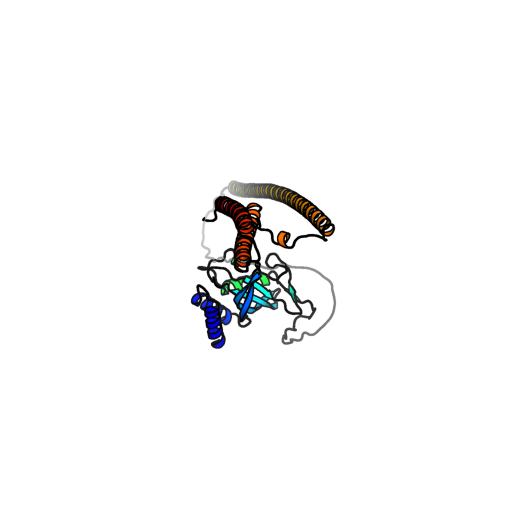4 N N . GLN A 1 255 ? -10.601 23.365 -2.674 1.00 95.56 255 GLN A N 1
ATOM 2015 C CA . GLN A 1 255 ? -9.436 23.961 -3.336 1.00 95.56 255 GLN A CA 1
ATOM 2016 C C . GLN A 1 255 ? -8.544 22.902 -3.996 1.00 95.56 255 GLN A C 1
ATOM 2018 O O . GLN A 1 255 ? -8.137 23.088 -5.143 1.00 95.56 255 GLN A O 1
ATOM 2023 N N . TYR A 1 256 ? -8.268 21.783 -3.315 1.00 94.25 256 TYR A N 1
ATOM 2024 C CA . TYR A 1 256 ? -7.485 20.688 -3.897 1.00 94.25 256 TYR A CA 1
ATOM 2025 C C . TYR A 1 256 ? -8.168 20.074 -5.120 1.00 94.25 256 TYR A C 1
ATOM 2027 O O . TYR A 1 256 ? -7.505 19.841 -6.131 1.00 94.25 256 TYR A O 1
ATOM 2035 N N . ILE A 1 257 ? -9.485 19.861 -5.060 1.00 95.50 257 ILE A N 1
ATOM 2036 C CA . ILE A 1 257 ? -10.266 19.382 -6.207 1.00 95.50 257 ILE A CA 1
ATOM 2037 C C . ILE A 1 257 ? -10.106 20.351 -7.380 1.00 95.50 257 ILE A C 1
ATOM 2039 O O . ILE A 1 257 ? -9.718 19.919 -8.460 1.00 95.50 257 ILE A O 1
ATOM 2043 N N . GLY A 1 258 ? -10.268 21.658 -7.152 1.00 94.56 258 GLY A N 1
ATOM 2044 C CA . GLY A 1 258 ? -10.073 22.661 -8.199 1.00 94.56 258 GLY A CA 1
ATOM 2045 C C . GLY A 1 258 ? -8.656 22.659 -8.786 1.00 94.56 258 GLY A C 1
ATOM 2046 O O . GLY A 1 258 ? -8.486 22.788 -9.997 1.00 94.56 258 GLY A O 1
ATOM 2047 N N . THR A 1 259 ? -7.609 22.476 -7.972 1.00 94.75 259 THR A N 1
ATOM 2048 C CA . THR A 1 259 ? -6.237 22.355 -8.505 1.00 94.75 259 THR A CA 1
ATOM 2049 C C . THR A 1 259 ? -6.056 21.109 -9.369 1.00 94.75 259 THR A C 1
ATOM 2051 O O . THR A 1 259 ? -5.451 21.199 -10.434 1.00 94.75 259 THR A O 1
ATOM 2054 N N . LEU A 1 260 ? -6.628 19.974 -8.958 1.00 91.62 260 LEU A N 1
ATOM 2055 C CA . LEU A 1 260 ? -6.547 18.720 -9.704 1.00 91.62 260 LEU A CA 1
ATOM 2056 C C . LEU A 1 260 ? -7.343 18.778 -11.010 1.00 91.62 260 LEU A C 1
ATOM 2058 O O . LEU A 1 260 ? -6.868 18.285 -12.026 1.00 91.62 260 LEU A O 1
ATOM 2062 N N . GLU A 1 261 ? -8.520 19.404 -11.012 1.00 96.00 261 GLU A N 1
ATOM 2063 C CA . GLU A 1 261 ? -9.312 19.618 -12.228 1.00 96.00 261 GLU A CA 1
ATOM 2064 C C . GLU A 1 261 ? -8.558 20.489 -13.241 1.00 96.00 261 GLU A C 1
ATOM 2066 O O . GLU A 1 261 ? -8.474 20.126 -14.415 1.00 96.00 261 GLU A O 1
ATOM 2071 N N . ASN A 1 262 ? -7.915 21.570 -12.784 1.00 94.75 262 ASN A N 1
ATOM 2072 C CA . ASN A 1 262 ? -7.056 22.394 -13.638 1.00 94.75 262 ASN A CA 1
ATOM 2073 C C . ASN A 1 262 ? -5.858 21.596 -14.186 1.00 94.75 262 ASN A C 1
ATOM 2075 O O . ASN A 1 262 ? -5.520 21.710 -15.364 1.00 94.75 262 ASN A O 1
ATOM 2079 N N . GLU A 1 263 ? -5.202 20.774 -13.359 1.00 94.62 263 GLU A N 1
ATOM 2080 C CA . GLU A 1 263 ? -4.105 19.913 -13.815 1.00 94.62 263 GLU A CA 1
ATOM 2081 C C . GLU A 1 263 ? -4.573 18.893 -14.858 1.00 94.62 263 GLU A C 1
ATOM 2083 O O . GLU A 1 263 ? -3.907 18.736 -15.887 1.00 94.62 263 GLU A O 1
ATOM 2088 N N . LEU A 1 264 ? -5.727 18.255 -14.641 1.00 92.62 264 LEU A N 1
ATOM 2089 C CA . LEU A 1 264 ? -6.344 17.339 -15.600 1.00 92.62 264 LEU A CA 1
ATOM 2090 C C . LEU A 1 264 ? -6.643 18.040 -16.926 1.00 92.62 264 LEU A C 1
ATOM 2092 O O . LEU A 1 264 ? -6.286 17.507 -17.974 1.00 92.62 264 LEU A O 1
ATOM 2096 N N . GLU A 1 265 ? -7.195 19.253 -16.899 1.00 94.00 265 GLU A N 1
ATOM 2097 C CA . GLU A 1 265 ? -7.431 20.044 -18.109 1.00 94.00 265 GLU A CA 1
ATOM 2098 C C . GLU A 1 265 ? -6.114 20.394 -18.822 1.00 94.00 265 GLU A C 1
ATOM 2100 O O . GLU A 1 265 ? -6.011 20.315 -20.050 1.00 94.00 265 GLU A O 1
ATOM 2105 N N . THR A 1 266 ? -5.054 20.736 -18.082 1.00 91.38 266 THR A N 1
ATOM 2106 C CA . THR A 1 266 ? -3.745 20.999 -18.703 1.00 91.38 266 THR A CA 1
ATOM 2107 C C . THR A 1 266 ? -3.138 19.750 -19.342 1.00 91.38 266 THR A C 1
ATOM 2109 O O . THR A 1 266 ? -2.460 19.859 -20.368 1.00 91.38 266 THR A O 1
ATOM 2112 N N . LEU A 1 267 ? -3.357 18.571 -18.753 1.00 87.00 267 LEU A N 1
ATOM 2113 C CA . LEU A 1 267 ? -2.905 17.291 -19.292 1.00 87.00 267 LEU A CA 1
ATOM 2114 C C . LEU A 1 267 ? -3.707 16.907 -20.533 1.00 87.00 267 LEU A C 1
ATOM 2116 O O . LEU A 1 267 ? -3.100 16.540 -21.534 1.00 87.00 267 LEU A O 1
ATOM 2120 N N . ASP A 1 268 ? -5.026 17.071 -20.512 1.00 90.69 268 ASP A N 1
ATOM 2121 C CA . ASP A 1 268 ? -5.892 16.773 -21.656 1.00 90.69 268 ASP A CA 1
ATOM 2122 C C . ASP A 1 268 ? -5.571 17.681 -22.858 1.00 90.69 268 ASP A C 1
ATOM 2124 O O . ASP A 1 268 ? -5.429 17.227 -23.997 1.00 90.69 268 ASP A O 1
ATOM 2128 N N . ASN A 1 269 ? -5.284 18.959 -22.587 1.00 88.69 269 ASN A N 1
ATOM 2129 C CA . ASN A 1 269 ? -4.762 19.893 -23.583 1.00 88.69 269 ASN A CA 1
ATOM 2130 C C . ASN A 1 269 ? -3.394 19.466 -24.147 1.00 88.69 269 ASN A C 1
ATOM 2132 O O . ASN A 1 269 ? -3.134 19.645 -25.339 1.00 88.69 269 ASN A O 1
ATOM 2136 N N . LYS A 1 270 ? -2.491 18.915 -23.323 1.00 83.56 270 LYS A N 1
ATOM 2137 C CA . LYS A 1 270 ? -1.192 18.390 -23.789 1.00 83.56 270 LYS A CA 1
ATOM 2138 C C . LYS A 1 270 ? -1.364 17.131 -24.637 1.00 83.56 270 LYS A C 1
ATOM 2140 O O . LYS A 1 270 ? -0.712 17.026 -25.671 1.00 83.56 270 LYS A O 1
ATOM 2145 N N . ILE A 1 271 ? -2.250 16.221 -24.236 1.00 83.00 271 ILE A N 1
ATOM 2146 C CA . ILE A 1 271 ? -2.563 14.994 -24.979 1.00 83.00 271 ILE A CA 1
ATOM 2147 C C . ILE A 1 271 ? -3.148 15.348 -26.349 1.00 83.00 271 ILE A C 1
ATOM 2149 O O . ILE A 1 271 ? -2.679 14.838 -27.364 1.00 83.00 271 ILE A O 1
ATOM 2153 N N . SER A 1 272 ? -4.098 16.283 -26.397 1.00 82.94 272 SER A N 1
ATOM 2154 C CA . SER A 1 272 ? -4.706 16.754 -27.648 1.00 82.94 272 SER A CA 1
ATOM 2155 C C . SER A 1 272 ? -3.678 17.386 -28.598 1.00 82.94 272 SER A C 1
ATOM 2157 O O . SER A 1 272 ? -3.695 17.133 -29.805 1.00 82.94 272 SER A O 1
ATOM 2159 N N . LYS A 1 273 ? -2.725 18.166 -28.063 1.00 80.25 273 LYS A N 1
ATOM 2160 C CA . LYS A 1 273 ? -1.602 18.712 -28.848 1.00 80.25 273 LYS A CA 1
ATOM 2161 C C . LYS A 1 273 ? -0.697 17.608 -29.400 1.00 80.25 273 LYS A C 1
ATOM 2163 O O . LYS A 1 273 ? -0.395 17.620 -30.586 1.00 80.25 273 LYS A O 1
ATOM 2168 N N . GLN A 1 274 ? -0.339 16.619 -28.581 1.00 68.69 274 GLN A N 1
ATOM 2169 C CA . GLN A 1 274 ? 0.512 15.498 -29.001 1.00 68.69 274 GLN A CA 1
ATOM 2170 C C . GLN A 1 274 ? -0.157 14.575 -30.031 1.00 68.69 274 GLN A C 1
ATOM 2172 O O . GLN A 1 274 ? 0.521 14.064 -30.916 1.00 68.69 274 GLN A O 1
ATOM 2177 N N . GLN A 1 275 ? -1.478 14.388 -29.965 1.00 66.50 275 GLN A N 1
ATOM 2178 C CA . GLN A 1 275 ? -2.231 13.648 -30.989 1.00 66.50 275 GLN A CA 1
ATOM 2179 C C . GLN A 1 275 ? -2.257 14.369 -32.345 1.00 66.50 275 GLN A C 1
ATOM 2181 O O . GLN A 1 275 ? -2.422 13.725 -33.375 1.00 66.50 275 GLN A O 1
ATOM 2186 N N . THR A 1 276 ? -2.074 15.692 -32.363 1.00 66.81 276 THR A N 1
ATOM 2187 C CA . THR A 1 276 ? -2.031 16.482 -33.605 1.00 66.81 276 THR A CA 1
ATOM 2188 C C . THR A 1 276 ? -0.643 16.442 -34.269 1.00 66.81 276 THR A C 1
ATOM 2190 O O . THR A 1 276 ? -0.538 16.602 -35.480 1.00 66.81 276 THR A O 1
ATOM 2193 N N . GLU A 1 277 ? 0.423 16.183 -33.503 1.00 63.72 277 GLU A N 1
ATOM 2194 C CA . GLU A 1 277 ? 1.832 16.188 -33.951 1.00 63.72 277 GLU A CA 1
ATOM 2195 C C . GLU A 1 277 ? 2.375 14.780 -34.295 1.00 63.72 277 GLU A C 1
ATOM 2197 O O . GLU A 1 277 ? 3.583 14.561 -34.363 1.00 63.72 277 GLU A O 1
ATOM 2202 N N . GLN A 1 278 ? 1.491 13.800 -34.503 1.00 53.31 278 GLN A N 1
ATOM 2203 C CA . GLN A 1 278 ? 1.810 12.370 -34.413 1.00 53.31 278 GLN A CA 1
ATOM 2204 C C . GLN A 1 278 ? 2.617 11.746 -35.573 1.00 53.31 278 GLN A C 1
ATOM 2206 O O . GLN A 1 278 ? 2.799 10.532 -35.561 1.00 53.31 278 GLN A O 1
ATOM 2211 N N . ASP A 1 279 ? 3.139 12.517 -36.531 1.00 51.94 279 ASP A N 1
ATOM 2212 C CA . ASP A 1 279 ? 3.792 11.943 -37.726 1.00 51.94 279 ASP A CA 1
ATOM 2213 C C . ASP A 1 279 ? 5.331 11.980 -37.729 1.00 51.94 279 ASP A C 1
ATOM 2215 O O . ASP A 1 279 ? 5.937 11.441 -38.648 1.00 51.94 279 ASP A O 1
ATOM 2219 N N . ASP A 1 280 ? 5.993 12.551 -36.712 1.00 57.91 280 ASP A N 1
ATOM 2220 C CA . ASP A 1 280 ? 7.471 12.614 -36.708 1.00 57.91 280 ASP A CA 1
ATOM 2221 C C . ASP A 1 280 ? 8.094 12.570 -35.299 1.00 57.91 280 ASP A C 1
ATOM 2223 O O . ASP A 1 280 ? 9.123 13.186 -35.014 1.00 57.91 280 ASP A O 1
ATOM 2227 N N . THR A 1 281 ? 7.462 11.852 -34.363 1.00 59.03 281 THR A N 1
ATOM 2228 C CA . THR A 1 281 ? 8.058 11.683 -33.026 1.00 59.03 281 THR A CA 1
ATOM 2229 C C . THR A 1 281 ? 9.180 10.649 -33.080 1.00 59.03 281 THR A C 1
ATOM 2231 O O . THR A 1 281 ? 8.953 9.439 -33.105 1.00 59.03 281 THR A O 1
ATOM 2234 N N . ALA A 1 282 ? 10.420 11.139 -33.120 1.00 65.69 282 ALA A N 1
ATOM 2235 C CA . ALA A 1 282 ? 11.613 10.312 -33.019 1.00 65.69 282 ALA A CA 1
ATOM 2236 C C . ALA A 1 282 ? 11.527 9.419 -31.768 1.00 65.69 282 ALA A C 1
ATOM 2238 O O . ALA A 1 282 ? 11.283 9.901 -30.661 1.00 65.69 282 ALA A O 1
ATOM 2239 N N . ILE A 1 283 ? 11.744 8.112 -31.945 1.00 63.78 283 ILE A N 1
ATOM 2240 C CA . ILE A 1 283 ? 11.676 7.079 -30.890 1.00 63.78 283 ILE A CA 1
ATOM 2241 C C . ILE A 1 283 ? 12.536 7.464 -29.668 1.00 63.78 283 ILE A C 1
ATOM 2243 O O . ILE A 1 283 ? 12.192 7.144 -28.528 1.00 63.78 283 ILE A O 1
ATOM 2247 N N . ASP A 1 284 ? 13.606 8.226 -29.898 1.00 64.69 284 ASP A N 1
ATOM 2248 C CA . ASP A 1 284 ? 14.537 8.713 -28.879 1.00 64.69 284 ASP A CA 1
ATOM 2249 C C . ASP A 1 284 ? 13.925 9.741 -27.906 1.00 64.69 284 ASP A C 1
ATOM 2251 O O . ASP A 1 284 ? 14.412 9.890 -26.784 1.00 64.69 284 ASP A O 1
ATOM 2255 N N . ASP A 1 285 ? 12.828 10.415 -28.270 1.00 68.06 285 ASP A N 1
ATOM 2256 C CA . ASP A 1 285 ? 12.111 11.338 -27.377 1.00 68.06 285 ASP A CA 1
ATOM 2257 C C . ASP A 1 285 ? 11.022 10.652 -26.535 1.00 68.06 285 ASP A C 1
ATOM 2259 O O . ASP A 1 285 ? 10.480 11.260 -25.610 1.00 68.06 285 ASP A O 1
ATOM 2263 N N . VAL A 1 286 ? 10.738 9.370 -26.785 1.00 66.12 286 VAL A N 1
ATOM 2264 C CA . VAL A 1 286 ? 9.806 8.571 -25.970 1.00 66.12 286 VAL A CA 1
ATOM 2265 C C . VAL A 1 286 ? 10.480 8.085 -24.681 1.00 66.12 286 VAL A C 1
ATOM 2267 O O . VAL A 1 286 ? 9.829 7.950 -23.644 1.00 66.12 286 VAL A O 1
ATOM 2270 N N . ILE A 1 287 ? 11.798 7.862 -24.713 1.00 66.25 287 ILE A N 1
ATOM 2271 C CA . ILE A 1 287 ? 12.586 7.373 -23.573 1.00 66.25 287 ILE A CA 1
ATOM 2272 C C . ILE A 1 287 ? 13.489 8.501 -23.061 1.00 66.25 287 ILE A C 1
ATOM 2274 O O . ILE A 1 287 ? 14.704 8.505 -23.244 1.00 66.25 287 ILE A O 1
ATOM 2278 N N . THR A 1 288 ? 12.896 9.491 -22.392 1.00 70.06 288 THR A N 1
ATOM 2279 C CA . THR A 1 288 ? 13.668 10.576 -21.765 1.00 70.06 288 THR A CA 1
ATOM 2280 C C . THR A 1 288 ? 14.020 10.273 -20.315 1.00 70.06 288 THR A C 1
ATOM 2282 O O . THR A 1 288 ? 13.222 9.707 -19.568 1.00 70.06 288 THR A O 1
ATOM 2285 N N . ALA A 1 289 ? 15.199 10.719 -19.877 1.00 78.06 289 ALA A N 1
ATOM 2286 C CA . ALA A 1 289 ? 15.571 10.640 -18.471 1.00 78.06 289 ALA A CA 1
ATOM 2287 C C . ALA A 1 289 ? 14.706 11.576 -17.590 1.00 78.06 289 ALA A C 1
ATOM 2289 O O . ALA A 1 289 ? 14.278 12.629 -18.066 1.00 78.06 289 ALA A O 1
ATOM 2290 N N . PRO A 1 290 ? 14.517 11.270 -16.288 1.00 78.81 290 PRO A N 1
ATOM 2291 C CA . PRO A 1 290 ? 13.566 11.972 -15.409 1.00 78.81 290 PRO A CA 1
ATOM 2292 C C . PRO A 1 290 ? 13.831 13.468 -15.198 1.00 78.81 290 PRO A C 1
ATOM 2294 O O . PRO A 1 290 ? 12.968 14.195 -14.718 1.00 78.81 290 PRO A O 1
ATOM 2297 N N . THR A 1 291 ? 15.042 13.938 -15.493 1.00 83.88 291 THR A N 1
ATOM 2298 C CA . THR A 1 291 ? 15.430 15.341 -15.323 1.00 83.88 291 THR A CA 1
ATOM 2299 C C . THR A 1 291 ? 16.271 15.808 -16.513 1.00 83.88 291 THR A C 1
ATOM 2301 O O . THR A 1 291 ? 16.991 15.002 -17.115 1.00 83.88 291 THR A O 1
ATOM 2304 N N . PRO A 1 292 ? 16.253 17.116 -16.839 1.00 86.44 292 PRO A N 1
ATOM 2305 C CA . PRO A 1 292 ? 16.990 17.654 -17.986 1.00 86.44 292 PRO A CA 1
ATOM 2306 C C . PRO A 1 292 ? 18.501 17.399 -17.899 1.00 86.44 292 PRO A C 1
ATOM 2308 O O . PRO A 1 292 ? 19.152 17.179 -18.917 1.00 86.44 292 PRO A O 1
ATOM 2311 N N . LEU A 1 293 ? 19.060 17.357 -16.683 1.00 88.25 293 LEU A N 1
ATOM 2312 C CA . LEU A 1 293 ? 20.472 17.046 -16.459 1.00 88.25 293 LEU A CA 1
ATOM 2313 C C . LEU A 1 293 ? 20.814 15.602 -16.849 1.00 88.25 293 LEU A C 1
ATOM 2315 O O . LEU A 1 293 ? 21.833 15.365 -17.492 1.00 88.25 293 LEU A O 1
ATOM 2319 N N . TYR A 1 294 ? 19.959 14.641 -16.499 1.00 87.25 294 TYR A N 1
ATOM 2320 C CA . TYR A 1 294 ? 20.177 13.243 -16.863 1.00 87.25 294 TYR A CA 1
ATOM 2321 C C . TYR A 1 294 ? 19.908 13.002 -18.355 1.00 87.25 294 TYR A C 1
ATOM 2323 O O . TYR A 1 294 ? 20.607 12.191 -18.957 1.00 87.25 294 TYR A O 1
ATOM 2331 N N . LYS A 1 295 ? 18.984 13.754 -18.981 1.00 87.94 295 LYS A N 1
ATOM 2332 C CA . LYS A 1 295 ? 18.791 13.727 -20.446 1.00 87.94 295 LYS A CA 1
ATOM 2333 C C . LYS A 1 295 ? 20.069 14.188 -21.152 1.00 87.94 295 LYS A C 1
ATOM 2335 O O . LYS A 1 295 ? 20.522 13.547 -22.092 1.00 87.94 295 LYS A O 1
ATOM 2340 N N . GLN A 1 296 ? 20.709 15.242 -20.641 1.00 89.44 296 GLN A N 1
ATOM 2341 C CA . GLN A 1 296 ? 21.992 15.713 -21.164 1.00 89.44 296 GLN A CA 1
ATOM 2342 C C . GLN A 1 296 ? 23.111 14.667 -21.007 1.00 89.44 296 GLN A C 1
ATOM 2344 O O . GLN A 1 296 ? 23.894 14.480 -21.934 1.00 89.44 296 GLN A O 1
ATOM 2349 N N . ILE A 1 297 ? 23.183 13.958 -19.875 1.00 90.06 297 ILE A N 1
ATOM 2350 C CA . ILE A 1 297 ? 24.154 12.864 -19.664 1.00 90.06 297 ILE A CA 1
ATOM 2351 C C . ILE A 1 297 ? 23.930 11.731 -20.672 1.00 90.06 297 ILE A C 1
ATOM 2353 O O . ILE A 1 297 ? 24.883 11.284 -21.301 1.00 90.06 297 ILE A O 1
ATOM 2357 N N . LEU A 1 298 ? 22.680 11.296 -20.847 1.00 89.69 298 LEU A N 1
ATOM 2358 C CA . LEU A 1 298 ? 22.333 10.209 -21.760 1.00 89.69 298 LEU A CA 1
ATOM 2359 C C . LEU A 1 298 ? 22.704 10.551 -23.209 1.00 89.69 298 LEU A C 1
ATOM 2361 O O . LEU A 1 298 ? 23.409 9.782 -23.856 1.00 89.69 298 LEU A O 1
ATOM 2365 N N . ASN A 1 299 ? 22.300 11.732 -23.683 1.00 89.50 299 ASN A N 1
ATOM 2366 C CA . ASN A 1 299 ? 22.574 12.165 -25.053 1.00 89.50 299 ASN A CA 1
ATOM 2367 C C . ASN A 1 299 ? 24.078 12.320 -25.304 1.00 89.50 299 ASN A C 1
ATOM 2369 O O . ASN A 1 299 ? 24.589 11.837 -26.307 1.00 89.50 299 ASN A O 1
ATOM 2373 N N . THR A 1 300 ? 24.804 12.944 -24.371 1.00 92.31 300 THR A N 1
ATOM 2374 C CA . THR A 1 300 ? 26.257 13.135 -24.519 1.00 92.31 300 THR A CA 1
ATOM 2375 C C . THR A 1 300 ? 27.028 11.821 -24.502 1.00 92.31 300 THR A C 1
ATOM 2377 O O . THR A 1 300 ? 28.026 11.706 -25.207 1.00 92.31 300 THR A O 1
ATOM 2380 N N . PHE A 1 301 ? 26.566 10.826 -23.741 1.00 91.94 301 PHE A N 1
ATOM 2381 C CA . PHE A 1 301 ? 27.134 9.481 -23.756 1.00 91.94 301 PHE A CA 1
ATOM 2382 C C . PHE A 1 301 ? 26.836 8.745 -25.070 1.00 91.94 301 PHE A C 1
ATOM 2384 O O . PHE A 1 301 ? 27.743 8.170 -25.664 1.00 91.94 301 PHE A O 1
ATOM 2391 N N . ALA A 1 302 ? 25.594 8.804 -25.557 1.00 91.12 302 ALA A N 1
ATOM 2392 C CA . ALA A 1 302 ? 25.211 8.183 -26.824 1.00 91.12 302 ALA A CA 1
ATOM 2393 C C . ALA A 1 302 ? 25.993 8.769 -28.014 1.00 91.12 302 ALA A C 1
ATOM 2395 O O . ALA A 1 302 ? 26.503 8.026 -28.850 1.00 91.12 302 ALA A O 1
ATOM 2396 N N . GLU A 1 303 ? 26.150 10.095 -28.063 1.00 92.50 303 GLU A N 1
ATOM 2397 C CA . GLU A 1 303 ? 26.963 10.773 -29.080 1.00 92.50 303 GLU A CA 1
ATOM 2398 C C . GLU A 1 303 ? 28.442 10.374 -29.002 1.00 92.50 303 GLU A C 1
ATOM 2400 O O . GLU A 1 303 ? 29.097 10.217 -30.030 1.00 92.50 303 GLU A O 1
ATOM 2405 N N . GLU A 1 304 ? 28.985 10.203 -27.796 1.00 94.56 304 GLU A N 1
ATOM 2406 C CA . GLU A 1 304 ? 30.377 9.796 -27.597 1.00 94.56 304 GLU A CA 1
ATOM 2407 C C . GLU A 1 304 ? 30.633 8.368 -28.088 1.00 94.56 304 GLU A C 1
ATOM 2409 O O . GLU A 1 304 ? 31.587 8.159 -28.841 1.00 94.56 304 GLU A O 1
ATOM 2414 N N . ALA A 1 305 ? 29.740 7.432 -27.757 1.00 93.12 305 ALA A N 1
ATOM 2415 C CA . ALA A 1 305 ? 29.796 6.053 -28.234 1.00 93.12 305 ALA A CA 1
ATOM 2416 C C . ALA A 1 305 ? 29.660 5.972 -29.766 1.00 93.12 305 ALA A C 1
ATOM 2418 O O . ALA A 1 305 ? 30.454 5.310 -30.433 1.00 93.12 305 ALA A O 1
ATOM 2419 N N . ALA A 1 306 ? 28.723 6.724 -30.353 1.00 94.62 306 ALA A N 1
ATOM 2420 C CA . ALA A 1 306 ? 28.546 6.768 -31.804 1.00 94.62 306 ALA A CA 1
ATOM 2421 C C . ALA A 1 306 ? 29.786 7.323 -32.532 1.00 94.62 306 ALA A C 1
ATOM 2423 O O . ALA A 1 306 ? 30.138 6.863 -33.622 1.00 94.62 306 ALA A O 1
ATOM 2424 N N . LEU A 1 307 ? 30.472 8.310 -31.944 1.00 95.06 307 LEU A N 1
ATOM 2425 C CA . LEU A 1 307 ? 31.726 8.835 -32.488 1.00 95.06 307 LEU A CA 1
ATOM 2426 C C . LEU A 1 307 ? 32.864 7.812 -32.405 1.00 95.06 307 LEU A C 1
ATOM 2428 O O . LEU A 1 307 ? 33.665 7.744 -33.337 1.00 95.06 307 LEU A O 1
ATOM 2432 N N . GLU A 1 308 ? 32.935 7.023 -31.332 1.00 94.19 308 GLU A N 1
ATOM 2433 C CA . GLU A 1 308 ? 33.926 5.952 -31.179 1.00 94.19 308 GLU A CA 1
ATOM 2434 C C . GLU A 1 308 ? 33.757 4.876 -32.260 1.00 94.19 308 GLU A C 1
ATOM 2436 O O . GLU A 1 308 ? 34.716 4.571 -32.976 1.00 94.19 308 GLU A O 1
ATOM 2441 N N . ASP A 1 309 ? 32.523 4.417 -32.478 1.00 95.56 309 ASP A N 1
ATOM 2442 C CA . ASP A 1 309 ? 32.189 3.479 -33.553 1.00 95.56 309 ASP A CA 1
ATOM 2443 C C . ASP A 1 309 ? 32.500 4.072 -34.934 1.00 95.56 309 ASP A C 1
ATOM 2445 O O . ASP A 1 309 ? 33.094 3.418 -35.794 1.00 95.56 309 ASP A O 1
ATOM 2449 N N . THR A 1 310 ? 32.166 5.347 -35.150 1.00 95.06 310 THR A N 1
ATOM 2450 C CA . THR A 1 310 ? 32.452 6.027 -36.421 1.00 95.06 310 THR A CA 1
ATOM 2451 C C . THR A 1 310 ? 33.953 6.076 -36.696 1.00 95.06 310 THR A C 1
ATOM 2453 O O . THR A 1 310 ? 34.375 5.802 -37.818 1.00 95.06 310 THR A O 1
ATOM 2456 N N . ILE A 1 311 ? 34.776 6.405 -35.692 1.00 93.81 311 ILE A N 1
ATOM 2457 C CA . ILE A 1 311 ? 36.241 6.423 -35.823 1.00 93.81 311 ILE A CA 1
ATOM 2458 C C . ILE A 1 311 ? 36.769 5.011 -36.108 1.00 93.81 311 ILE A C 1
ATOM 2460 O O . ILE A 1 311 ? 37.643 4.856 -36.966 1.00 93.81 311 ILE A O 1
ATOM 2464 N N . TYR A 1 312 ? 36.223 3.989 -35.443 1.00 94.50 312 TYR A N 1
ATOM 2465 C CA . TYR A 1 312 ? 36.584 2.591 -35.675 1.00 94.50 312 TYR A CA 1
ATOM 2466 C C . TYR A 1 312 ? 36.341 2.171 -37.131 1.00 94.50 312 TYR A C 1
ATOM 2468 O O . TYR A 1 312 ? 37.269 1.709 -37.805 1.00 94.50 312 TYR A O 1
ATOM 2476 N N . TYR A 1 313 ? 35.129 2.393 -37.649 1.00 94.69 313 TYR A N 1
ATOM 2477 C CA . TYR A 1 313 ? 34.790 2.049 -39.032 1.00 94.69 313 TYR A CA 1
ATOM 2478 C C . TYR A 1 313 ? 35.546 2.908 -40.050 1.00 94.69 313 TYR A C 1
ATOM 2480 O O . TYR A 1 313 ? 35.913 2.404 -41.112 1.00 94.69 313 TYR A O 1
ATOM 2488 N N . LEU A 1 314 ? 35.870 4.166 -39.726 1.00 93.00 314 LEU A N 1
ATOM 2489 C CA . LEU A 1 314 ? 36.757 4.984 -40.560 1.00 93.00 314 LEU A CA 1
ATOM 2490 C C . LEU A 1 314 ? 38.152 4.350 -40.678 1.00 93.00 314 LEU A C 1
ATOM 2492 O O . LEU A 1 314 ? 38.737 4.321 -41.761 1.00 93.00 314 LEU A O 1
ATOM 2496 N N . GLY A 1 315 ? 38.681 3.827 -39.567 1.00 91.81 315 GLY A N 1
ATOM 2497 C CA . GLY A 1 315 ? 39.955 3.107 -39.532 1.00 91.81 315 GLY A CA 1
ATOM 2498 C C . GLY A 1 315 ? 39.909 1.780 -40.288 1.00 91.81 315 GLY A C 1
ATOM 2499 O O . GLY A 1 315 ? 40.894 1.370 -40.903 1.00 91.81 315 GLY A O 1
ATOM 2500 N N . GLU A 1 316 ? 38.765 1.099 -40.292 1.00 92.38 316 GLU A N 1
ATOM 2501 C CA . GLU A 1 316 ? 38.560 -0.092 -41.113 1.00 92.38 316 GLU A CA 1
ATOM 2502 C C . GLU A 1 316 ? 38.477 0.230 -42.612 1.00 92.38 316 GLU A C 1
ATOM 2504 O O . GLU A 1 316 ? 39.141 -0.432 -43.408 1.00 92.38 316 GLU A O 1
ATOM 2509 N N . ALA A 1 317 ? 37.745 1.275 -42.998 1.00 92.00 317 ALA A N 1
ATOM 2510 C CA . ALA A 1 317 ? 37.649 1.724 -44.386 1.00 92.00 317 ALA A CA 1
ATOM 2511 C C . ALA A 1 317 ? 39.011 2.161 -44.953 1.00 92.00 317 ALA A C 1
ATOM 2513 O O . ALA A 1 317 ? 39.331 1.846 -46.100 1.00 92.00 317 ALA A O 1
ATOM 2514 N N . PHE A 1 318 ? 39.850 2.806 -44.135 1.00 92.44 318 PHE A N 1
ATOM 2515 C CA . PHE A 1 318 ? 41.232 3.120 -44.504 1.00 92.44 318 PHE A CA 1
ATOM 2516 C C . PHE A 1 318 ? 42.078 1.855 -44.727 1.00 92.44 318 PHE A C 1
ATOM 2518 O O . PHE A 1 318 ? 42.774 1.752 -45.733 1.00 92.44 318 PHE A O 1
ATOM 2525 N N . ARG A 1 319 ? 41.972 0.845 -43.848 1.00 91.00 319 ARG A N 1
ATOM 2526 C CA . ARG A 1 319 ? 42.674 -0.448 -44.017 1.00 91.00 319 ARG A CA 1
ATOM 2527 C C . ARG A 1 319 ? 42.246 -1.214 -45.270 1.00 91.00 319 ARG A C 1
ATOM 2529 O O . ARG A 1 319 ? 43.033 -1.995 -45.790 1.00 91.00 319 ARG A O 1
ATOM 2536 N N . ARG A 1 320 ? 41.011 -1.010 -45.733 1.00 93.56 320 ARG A N 1
ATOM 2537 C CA . ARG A 1 320 ? 40.472 -1.585 -46.976 1.00 93.56 320 ARG A CA 1
ATOM 2538 C C . ARG A 1 320 ? 40.803 -0.748 -48.222 1.00 93.56 320 ARG A C 1
ATOM 2540 O O . ARG A 1 320 ? 40.236 -1.020 -49.274 1.00 93.56 320 ARG A O 1
ATOM 2547 N N . GLU A 1 321 ? 41.663 0.268 -48.099 1.00 90.00 321 GLU A N 1
ATOM 2548 C CA . GLU A 1 321 ? 42.085 1.176 -49.182 1.00 90.00 321 GLU A CA 1
ATOM 2549 C C . GLU A 1 321 ? 40.925 1.944 -49.853 1.00 90.00 321 GLU A C 1
ATOM 2551 O O . GLU A 1 321 ? 41.043 2.426 -50.975 1.00 90.00 321 GLU A O 1
ATOM 2556 N N . GLN A 1 322 ? 39.790 2.102 -49.160 1.00 89.06 322 GLN A N 1
ATOM 2557 C CA . GLN A 1 322 ? 38.621 2.835 -49.673 1.00 89.06 322 GLN A CA 1
ATOM 2558 C C . GLN A 1 322 ? 38.677 4.345 -49.386 1.00 89.06 322 GLN A C 1
ATOM 2560 O O . GLN A 1 322 ? 37.834 5.100 -49.870 1.00 89.06 322 GLN A O 1
ATOM 2565 N N . LEU A 1 323 ? 39.643 4.792 -48.579 1.00 88.25 323 LEU A N 1
ATOM 2566 C CA . LEU A 1 323 ? 39.820 6.183 -48.166 1.00 88.25 323 LEU A CA 1
ATOM 2567 C C . LEU A 1 323 ? 41.274 6.609 -48.338 1.00 88.25 323 LEU A C 1
ATOM 2569 O O . LEU A 1 323 ? 42.188 5.888 -47.945 1.00 88.25 323 LEU A O 1
ATOM 2573 N N . ASP A 1 324 ? 41.468 7.822 -48.847 1.00 92.31 324 ASP A N 1
ATOM 2574 C CA . ASP A 1 324 ? 42.783 8.451 -48.914 1.00 92.31 324 ASP A CA 1
ATOM 2575 C C . ASP A 1 324 ? 43.278 8.891 -47.521 1.00 92.31 324 ASP A C 1
ATOM 2577 O O . ASP A 1 324 ? 42.488 9.249 -46.637 1.00 92.31 324 ASP A O 1
ATOM 2581 N N . LEU A 1 325 ? 44.600 8.890 -47.326 1.00 90.25 325 LEU A N 1
ATOM 2582 C CA . LEU A 1 325 ? 45.246 9.202 -46.048 1.00 90.25 325 LEU A CA 1
ATOM 2583 C C . LEU A 1 325 ? 44.923 10.624 -45.579 1.00 90.25 325 LEU A C 1
ATOM 2585 O O . LEU A 1 325 ? 44.664 10.844 -44.392 1.00 90.25 325 LEU A O 1
ATOM 2589 N N . GLU A 1 326 ? 44.919 11.592 -46.494 1.00 91.38 326 GLU A N 1
ATOM 2590 C CA . GLU A 1 326 ? 44.632 12.985 -46.155 1.00 91.38 326 GLU A CA 1
ATOM 2591 C C . GLU A 1 326 ? 43.183 13.145 -45.670 1.00 91.38 326 GLU A C 1
ATOM 2593 O O . GLU A 1 326 ? 42.919 13.776 -44.638 1.00 91.38 326 GLU A O 1
ATOM 2598 N N . GLN A 1 327 ? 42.247 12.483 -46.355 1.00 90.25 327 GLN A N 1
ATOM 2599 C CA . GLN A 1 327 ? 40.831 12.481 -45.998 1.00 90.25 327 GLN A CA 1
ATOM 2600 C C . GLN A 1 327 ? 40.575 11.766 -44.660 1.00 90.25 327 GLN A C 1
ATOM 2602 O O . GLN A 1 327 ? 39.798 12.259 -43.834 1.00 90.25 327 GLN A O 1
ATOM 2607 N N . TYR A 1 328 ? 41.266 10.650 -44.405 1.00 92.62 328 TYR A N 1
ATOM 2608 C CA . TYR A 1 328 ? 41.218 9.923 -43.135 1.00 92.62 328 TYR A CA 1
ATOM 2609 C C . TYR A 1 328 ? 41.710 10.791 -41.967 1.00 92.62 328 TYR A C 1
ATOM 2611 O O . TYR A 1 328 ? 40.982 10.990 -40.991 1.00 92.62 328 TYR A O 1
ATOM 2619 N N . LEU A 1 329 ? 42.903 11.388 -42.074 1.00 93.06 329 LEU A N 1
ATOM 2620 C CA . LEU A 1 329 ? 43.482 12.210 -41.005 1.00 93.06 329 LEU A CA 1
ATOM 2621 C C . LEU A 1 329 ? 42.641 13.454 -40.699 1.00 93.06 329 LEU A C 1
ATOM 2623 O O . LEU A 1 329 ? 42.495 13.830 -39.531 1.00 93.06 329 LEU A O 1
ATOM 2627 N N . LYS A 1 330 ? 42.060 14.087 -41.725 1.00 94.88 330 LYS A N 1
ATOM 2628 C CA . LYS A 1 330 ? 41.162 15.236 -41.557 1.00 94.88 330 LYS A CA 1
ATOM 2629 C C . LYS A 1 330 ? 39.906 14.854 -40.770 1.00 94.88 330 LYS A C 1
ATOM 2631 O O . LYS A 1 330 ? 39.561 15.541 -39.805 1.00 94.88 330 LYS A O 1
ATOM 2636 N N . ASN A 1 331 ? 39.263 13.749 -41.144 1.00 92.75 331 ASN A N 1
ATOM 2637 C CA . ASN A 1 331 ? 38.027 13.281 -40.520 1.00 92.75 331 ASN A CA 1
ATOM 2638 C C . ASN A 1 331 ? 38.259 12.753 -39.096 1.00 92.75 331 ASN A C 1
ATOM 2640 O O . ASN A 1 331 ? 37.553 13.168 -38.179 1.00 92.75 331 ASN A O 1
ATOM 2644 N N . VAL A 1 332 ? 39.294 11.939 -38.863 1.00 94.75 332 VAL A N 1
ATOM 2645 C CA . VAL A 1 332 ? 39.635 11.445 -37.515 1.00 94.75 332 VAL A CA 1
ATOM 2646 C C . VAL A 1 332 ? 39.988 12.595 -36.576 1.00 94.75 332 VAL A C 1
ATOM 2648 O O . VAL A 1 332 ? 39.540 12.615 -35.430 1.00 94.75 332 VAL A O 1
ATOM 2651 N N . ARG A 1 333 ? 40.721 13.614 -37.043 1.00 94.50 333 ARG A N 1
ATOM 2652 C CA . ARG A 1 333 ? 41.027 14.800 -36.227 1.00 94.50 333 ARG A CA 1
ATOM 2653 C C . ARG A 1 333 ? 39.767 15.599 -35.877 1.00 94.50 333 ARG A C 1
ATOM 2655 O O . ARG A 1 333 ? 39.660 16.110 -34.765 1.00 94.50 333 ARG A O 1
ATOM 2662 N N . ALA A 1 334 ? 38.820 15.729 -36.805 1.00 95.19 334 ALA A N 1
ATOM 2663 C CA . ALA A 1 334 ? 37.558 16.422 -36.548 1.00 95.19 334 ALA A CA 1
ATOM 2664 C C . ALA A 1 334 ? 36.665 15.647 -35.560 1.00 95.19 334 ALA A C 1
ATOM 2666 O O . ALA A 1 334 ? 36.156 16.236 -34.604 1.00 95.19 334 ALA A O 1
ATOM 2667 N N . LEU A 1 335 ? 36.526 14.331 -35.749 1.00 94.75 335 LEU A N 1
ATOM 2668 C CA . LEU A 1 335 ? 35.719 13.460 -34.889 1.00 94.75 335 LEU A CA 1
ATOM 2669 C C . LEU A 1 335 ? 36.311 13.330 -33.482 1.00 94.75 335 LEU A C 1
ATOM 2671 O O . LEU A 1 335 ? 35.582 13.480 -32.510 1.00 94.75 335 LEU A O 1
ATOM 2675 N N . SER A 1 336 ? 37.629 13.168 -33.350 1.00 94.44 336 SER A N 1
ATOM 2676 C CA . SER A 1 336 ? 38.300 13.108 -32.037 1.00 94.44 336 SER A CA 1
ATOM 2677 C C . SER A 1 336 ? 38.174 14.411 -31.239 1.00 94.44 336 SER A C 1
ATOM 2679 O O . SER A 1 336 ? 38.000 14.375 -30.023 1.00 94.44 336 SER A O 1
ATOM 2681 N N . ARG A 1 337 ? 38.178 15.580 -31.901 1.00 95.19 337 ARG A N 1
ATOM 2682 C CA . ARG A 1 337 ? 37.872 16.864 -31.241 1.00 95.19 337 ARG A CA 1
ATOM 2683 C C . ARG A 1 337 ? 36.439 16.910 -30.714 1.00 95.19 337 ARG A C 1
ATOM 2685 O O . ARG A 1 337 ? 36.232 17.377 -29.597 1.00 95.19 337 ARG A O 1
ATOM 2692 N N . ARG A 1 338 ? 35.459 16.425 -31.489 1.00 94.81 338 ARG A N 1
ATOM 2693 C CA . ARG A 1 338 ? 34.067 16.309 -31.019 1.00 94.81 338 ARG A CA 1
ATOM 2694 C C . ARG A 1 338 ? 33.967 15.329 -29.852 1.00 94.81 338 ARG A C 1
ATOM 2696 O O . ARG A 1 338 ? 33.420 15.702 -28.822 1.00 94.81 338 ARG A O 1
ATOM 2703 N N . GLN A 1 339 ? 34.570 14.145 -29.964 1.00 94.94 339 GLN A N 1
ATOM 2704 C CA . GLN A 1 339 ? 34.588 13.133 -28.904 1.00 94.94 339 GLN A CA 1
ATOM 2705 C C . GLN A 1 339 ? 35.159 13.703 -27.600 1.00 94.94 339 GLN A C 1
ATOM 2707 O O . GLN A 1 339 ? 34.563 13.543 -26.539 1.00 94.94 339 GLN A O 1
ATOM 2712 N N . PHE A 1 340 ? 36.268 14.445 -27.677 1.00 94.94 340 PHE A N 1
ATOM 2713 C CA . PHE A 1 340 ? 36.847 15.124 -26.519 1.00 94.94 340 PHE A CA 1
ATOM 2714 C C . PHE A 1 340 ? 35.864 16.105 -25.861 1.00 94.94 340 PHE A C 1
ATOM 2716 O O . PHE A 1 340 ? 35.730 16.106 -24.638 1.00 94.94 340 PHE A O 1
ATOM 2723 N N . MET A 1 341 ? 35.145 16.909 -26.653 1.00 95.31 341 MET A N 1
ATOM 2724 C CA . MET A 1 341 ? 34.144 17.844 -26.124 1.00 95.31 341 MET A CA 1
ATOM 2725 C C . MET A 1 341 ? 32.978 17.120 -25.441 1.00 95.31 341 MET A C 1
ATOM 2727 O O . MET A 1 341 ? 32.582 17.531 -24.350 1.00 95.31 341 MET A O 1
ATOM 2731 N N . HIS A 1 342 ? 32.469 16.026 -26.021 1.00 94.81 342 HIS A N 1
ATOM 2732 C CA . HIS A 1 342 ? 31.410 15.224 -25.394 1.00 94.81 342 HIS A CA 1
ATOM 2733 C C . HIS A 1 342 ? 31.899 14.555 -24.098 1.00 94.81 342 HIS A C 1
ATOM 2735 O O . HIS A 1 342 ? 31.203 14.632 -23.088 1.00 94.81 342 HIS A O 1
ATOM 2741 N N . ARG A 1 343 ? 33.129 14.016 -24.059 1.00 93.12 343 ARG A N 1
ATOM 2742 C CA . ARG A 1 343 ? 33.741 13.462 -22.831 1.00 93.12 343 ARG A CA 1
ATOM 2743 C C . ARG A 1 343 ? 33.897 14.508 -21.726 1.00 93.12 343 ARG A C 1
ATOM 2745 O O . ARG A 1 343 ? 33.535 14.253 -20.577 1.00 93.12 343 ARG A O 1
ATOM 2752 N N . ALA A 1 344 ? 34.392 15.699 -22.063 1.00 94.31 344 ALA A N 1
ATOM 2753 C CA . ALA A 1 344 ? 34.541 16.795 -21.106 1.00 94.31 344 ALA A CA 1
ATOM 2754 C C . ALA A 1 344 ? 33.180 17.273 -20.565 1.00 94.31 344 ALA A C 1
ATOM 2756 O O . ALA A 1 344 ? 33.029 17.532 -19.367 1.00 94.31 344 ALA A O 1
ATOM 2757 N N . LEU A 1 345 ? 32.171 17.360 -21.438 1.00 93.12 345 LEU A N 1
ATOM 2758 C CA . LEU A 1 345 ? 30.808 17.721 -21.058 1.00 93.12 345 LEU A CA 1
ATOM 2759 C C . LEU A 1 345 ? 30.176 16.657 -20.150 1.00 93.12 345 LEU A C 1
ATOM 2761 O O . LEU A 1 345 ? 29.616 17.008 -19.112 1.00 93.12 345 LEU A O 1
ATOM 2765 N N . LEU A 1 346 ? 30.336 15.374 -20.483 1.00 92.50 346 LEU A N 1
ATOM 2766 C CA . LEU A 1 346 ? 29.859 14.246 -19.686 1.00 92.50 346 LEU A CA 1
ATOM 2767 C C . LEU A 1 346 ? 30.461 14.265 -18.275 1.00 92.50 346 LEU A C 1
ATOM 2769 O O . LEU A 1 346 ? 29.729 14.144 -17.291 1.00 92.50 346 LEU A O 1
ATOM 2773 N N . GLN A 1 347 ? 31.772 14.497 -18.156 1.00 91.00 347 GLN A N 1
ATOM 2774 C CA . GLN A 1 347 ? 32.449 14.617 -16.862 1.00 91.00 347 GLN A CA 1
ATOM 2775 C C . GLN A 1 347 ? 31.870 15.772 -16.029 1.00 91.00 347 GLN A C 1
ATOM 2777 O O . GLN A 1 347 ? 31.569 15.605 -14.846 1.00 91.00 347 GLN A O 1
ATOM 2782 N N . LYS A 1 348 ? 31.637 16.934 -16.651 1.00 92.19 348 LYS A N 1
ATOM 2783 C CA . LYS A 1 348 ? 31.027 18.094 -15.986 1.00 92.19 348 LYS A CA 1
ATOM 2784 C C . LYS A 1 348 ? 29.591 17.814 -15.527 1.00 92.19 348 LYS A C 1
ATOM 2786 O O . LYS A 1 348 ? 29.215 18.209 -14.422 1.00 92.19 348 LYS A O 1
ATOM 2791 N N . CYS A 1 349 ? 28.793 17.134 -16.348 1.00 90.00 349 CYS A N 1
ATOM 2792 C CA . CYS A 1 349 ? 27.418 16.773 -16.009 1.00 90.00 349 CYS A CA 1
ATOM 2793 C C . CYS A 1 349 ? 27.355 15.733 -14.880 1.00 90.00 349 CYS A C 1
ATOM 2795 O O . CYS A 1 349 ? 26.548 15.900 -13.967 1.00 90.00 349 CYS A O 1
ATOM 2797 N N . ARG A 1 350 ? 28.236 14.723 -14.881 1.00 88.88 350 ARG A N 1
ATOM 2798 C CA . ARG A 1 350 ? 28.330 13.709 -13.813 1.00 88.88 350 ARG A CA 1
ATOM 2799 C C . ARG A 1 350 ? 28.692 14.323 -12.463 1.00 88.88 350 ARG A C 1
ATOM 2801 O O . ARG A 1 350 ? 27.994 14.067 -11.485 1.00 88.88 350 ARG A O 1
ATOM 2808 N N . LEU A 1 351 ? 29.678 15.228 -12.437 1.00 89.38 351 LEU A N 1
ATOM 2809 C CA . LEU A 1 351 ? 30.034 15.990 -11.233 1.00 89.38 351 LEU A CA 1
ATOM 2810 C C . LEU A 1 351 ? 28.847 16.798 -10.694 1.00 89.38 351 LEU A C 1
ATOM 2812 O O . LEU A 1 351 ? 28.574 16.780 -9.497 1.00 89.38 351 LEU A O 1
ATOM 2816 N N . LYS A 1 352 ? 28.108 17.482 -11.578 1.00 88.62 352 LYS A N 1
ATOM 2817 C CA . LYS A 1 352 ? 26.937 18.283 -11.189 1.00 88.62 352 LYS A CA 1
ATOM 2818 C C . LYS A 1 352 ? 25.763 17.429 -10.697 1.00 88.62 352 LYS A C 1
ATOM 2820 O O . LYS A 1 352 ? 24.972 17.899 -9.887 1.00 88.62 352 LYS A O 1
ATOM 2825 N N . ALA A 1 353 ? 25.652 16.195 -11.178 1.00 85.62 353 ALA A N 1
ATOM 2826 C CA . ALA A 1 353 ? 24.629 15.238 -10.775 1.00 85.62 353 ALA A CA 1
ATOM 2827 C C . ALA A 1 353 ? 25.026 14.395 -9.542 1.00 85.62 353 ALA A C 1
ATOM 2829 O O . ALA A 1 353 ? 24.244 13.551 -9.115 1.00 85.62 353 ALA A O 1
ATOM 2830 N N . GLY A 1 354 ? 26.214 14.615 -8.961 1.00 85.31 354 GLY A N 1
ATOM 2831 C CA . GLY A 1 354 ? 26.690 13.873 -7.788 1.00 85.31 354 GLY A CA 1
ATOM 2832 C C . GLY A 1 354 ? 27.072 12.417 -8.077 1.00 85.31 354 GLY A C 1
ATOM 2833 O O . GLY A 1 354 ? 27.234 11.630 -7.148 1.00 85.31 354 GLY A O 1
ATOM 2834 N N . LEU A 1 355 ? 27.221 12.049 -9.353 1.00 76.62 355 LEU A N 1
ATOM 2835 C CA . LEU A 1 355 ? 27.716 10.739 -9.766 1.00 76.62 355 LEU A CA 1
ATOM 2836 C C . LEU A 1 355 ? 29.247 10.797 -9.791 1.00 76.62 355 LEU A C 1
ATOM 2838 O O . LEU A 1 355 ? 29.822 11.683 -10.427 1.00 76.62 355 LEU A O 1
ATOM 2842 N N . ALA A 1 356 ? 29.909 9.870 -9.095 1.00 69.19 356 ALA A N 1
ATOM 2843 C CA . ALA A 1 356 ? 31.368 9.792 -9.090 1.00 69.19 356 ALA A CA 1
ATOM 2844 C C . ALA A 1 356 ? 31.924 9.657 -10.526 1.00 69.19 356 ALA A C 1
ATOM 2846 O O . ALA A 1 356 ? 31.296 9.036 -11.397 1.00 69.19 356 ALA A O 1
ATOM 2847 N N . GLY A 1 357 ? 33.067 10.319 -10.747 1.00 53.12 357 GLY A N 1
ATOM 2848 C CA . GLY A 1 357 ? 33.743 10.480 -12.041 1.00 53.12 357 GLY A CA 1
ATOM 2849 C C . GLY A 1 357 ? 34.049 9.170 -12.741 1.00 53.12 357 GLY A C 1
ATOM 2850 O O . GLY A 1 357 ? 34.485 8.229 -12.046 1.00 53.12 357 GLY A O 1
#